Protein AF-A0A354FC55-F1 (afdb_monomer_lite)

pLDDT: mean 79.46, std 14.71, range [27.62, 97.62]

Structure (mmCIF, N/CA/C/O backbone):
data_AF-A0A354FC55-F1
#
_entry.id   AF-A0A354FC55-F1
#
loop_
_atom_site.group_PDB
_atom_site.id
_atom_site.type_symbol
_atom_site.label_atom_id
_atom_site.label_alt_id
_atom_site.label_comp_id
_atom_site.label_asym_id
_atom_site.label_entity_id
_atom_site.label_seq_id
_atom_site.pdbx_PDB_ins_code
_atom_site.Cartn_x
_atom_site.Cartn_y
_atom_site.Cartn_z
_atom_site.occupancy
_atom_site.B_iso_or_equiv
_atom_site.auth_seq_id
_atom_site.auth_comp_id
_atom_site.auth_asym_id
_atom_site.auth_atom_id
_atom_site.pdbx_PDB_model_num
ATOM 1 N N . MET A 1 1 ? -15.497 -12.942 5.387 1.00 27.62 1 MET A N 1
ATOM 2 C CA . MET A 1 1 ? -16.738 -12.245 4.974 1.00 27.62 1 MET A CA 1
ATOM 3 C C . MET A 1 1 ? -16.932 -10.910 5.706 1.00 27.62 1 MET A C 1
ATOM 5 O O . MET A 1 1 ? -17.795 -10.161 5.279 1.00 27.62 1 MET A O 1
ATOM 9 N N . GLU A 1 2 ? -16.131 -10.573 6.731 1.00 30.27 2 GLU A N 1
ATOM 10 C CA . GLU A 1 2 ? -16.230 -9.292 7.461 1.00 30.27 2 GLU A CA 1
ATOM 11 C C . GLU A 1 2 ? -15.460 -8.124 6.783 1.00 30.27 2 GLU A C 1
ATOM 13 O O . GLU A 1 2 ? -15.966 -7.008 6.800 1.00 30.27 2 GLU A O 1
ATOM 18 N N . ASN A 1 3 ? -14.365 -8.371 6.038 1.00 35.91 3 ASN A N 1
ATOM 19 C CA . ASN A 1 3 ? -13.602 -7.321 5.310 1.00 35.91 3 ASN A CA 1
ATOM 20 C C . ASN A 1 3 ? -14.333 -6.671 4.112 1.00 35.91 3 ASN A C 1
ATOM 22 O O . ASN A 1 3 ? -13.825 -5.736 3.502 1.00 35.91 3 ASN A O 1
ATOM 26 N N . LEU A 1 4 ? -15.521 -7.163 3.741 1.00 35.03 4 LEU A N 1
ATOM 27 C CA . LEU A 1 4 ? -16.250 -6.724 2.540 1.00 35.03 4 LEU A CA 1
ATOM 28 C C . LEU A 1 4 ? -16.988 -5.387 2.719 1.00 35.03 4 LEU A C 1
ATOM 30 O O . LEU A 1 4 ? -17.132 -4.657 1.745 1.00 35.03 4 LEU A O 1
ATOM 34 N N . ASN A 1 5 ? -17.437 -5.057 3.935 1.00 40.59 5 ASN A N 1
ATOM 35 C CA . ASN A 1 5 ? -18.234 -3.843 4.183 1.00 40.59 5 ASN A CA 1
ATOM 36 C C . ASN A 1 5 ? -17.383 -2.590 4.425 1.00 40.59 5 ASN A C 1
ATOM 38 O O . ASN A 1 5 ? -17.862 -1.481 4.225 1.00 40.59 5 ASN A O 1
ATOM 42 N N . ILE A 1 6 ? -16.118 -2.762 4.814 1.00 46.31 6 ILE A N 1
ATOM 43 C CA . ILE A 1 6 ? -15.209 -1.667 5.173 1.00 46.31 6 ILE A CA 1
ATOM 44 C C . ILE A 1 6 ? -14.998 -0.705 3.995 1.00 46.31 6 ILE A C 1
ATOM 46 O O . ILE A 1 6 ? -15.049 0.511 4.145 1.00 46.31 6 ILE A O 1
ATOM 50 N N . PHE A 1 7 ? -14.815 -1.247 2.794 1.00 46.31 7 PHE A N 1
ATOM 51 C CA . PHE A 1 7 ? -14.476 -0.459 1.610 1.00 46.31 7 PHE A CA 1
ATOM 52 C C . PHE A 1 7 ? -15.633 0.308 0.989 1.00 46.31 7 PHE A C 1
ATOM 54 O O . PHE A 1 7 ? -15.408 1.335 0.345 1.00 46.31 7 PHE A O 1
ATOM 61 N N . GLN A 1 8 ? -16.854 -0.190 1.171 1.00 43.22 8 GLN A N 1
ATOM 62 C CA . GLN A 1 8 ? -18.046 0.433 0.616 1.00 43.22 8 GLN A CA 1
ATOM 63 C C . GLN A 1 8 ? -18.303 1.795 1.286 1.00 43.22 8 GLN A C 1
ATOM 65 O O . GLN A 1 8 ? -18.600 2.763 0.589 1.00 43.22 8 GLN A O 1
ATOM 70 N N . ASP A 1 9 ? -18.063 1.899 2.599 1.00 43.25 9 ASP A N 1
ATOM 71 C CA . ASP A 1 9 ? -18.225 3.142 3.369 1.00 43.25 9 ASP A CA 1
ATOM 72 C C . ASP A 1 9 ? -17.044 4.126 3.189 1.00 43.25 9 ASP A C 1
ATOM 74 O O . ASP A 1 9 ? -17.243 5.343 3.205 1.00 43.25 9 ASP A O 1
ATOM 78 N N . ILE A 1 10 ? -15.823 3.624 2.941 1.00 48.00 10 ILE A N 1
ATOM 79 C CA . ILE A 1 10 ? -14.599 4.429 2.709 1.00 48.00 10 ILE A CA 1
ATOM 80 C C . ILE A 1 10 ? -14.702 5.314 1.459 1.00 48.00 10 ILE A C 1
ATOM 82 O O . ILE A 1 10 ? -14.167 6.424 1.387 1.00 48.00 10 ILE A O 1
ATOM 86 N N . ALA A 1 11 ? -15.366 4.814 0.429 1.00 43.38 11 ALA A N 1
ATOM 87 C CA . ALA A 1 11 ? -15.319 5.396 -0.899 1.00 43.38 11 ALA A CA 1
ATOM 88 C C . ALA A 1 11 ? -16.338 6.494 -1.167 1.00 43.38 11 ALA A C 1
ATOM 90 O O . ALA A 1 11 ? -16.085 7.412 -1.948 1.00 43.38 11 ALA A O 1
ATOM 91 N N . GLU A 1 12 ? -17.503 6.403 -0.529 1.0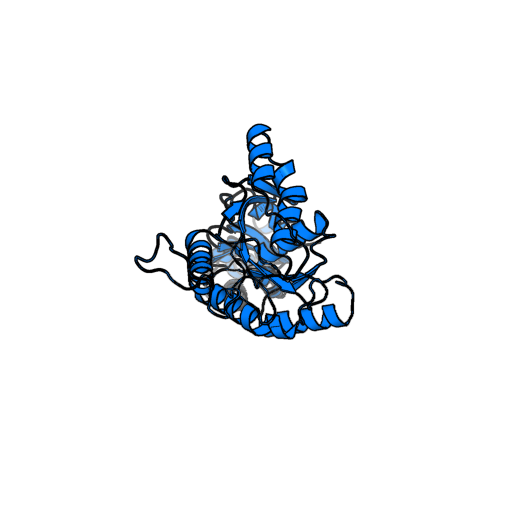0 43.25 12 GLU A N 1
ATOM 92 C CA . GLU A 1 12 ? -18.601 7.329 -0.784 1.00 43.25 12 GLU A CA 1
ATOM 93 C C . GLU A 1 12 ? -18.260 8.770 -0.351 1.00 43.25 12 GLU A C 1
ATOM 95 O O . GLU A 1 12 ? -18.992 9.698 -0.704 1.00 43.25 12 GLU A O 1
ATOM 100 N N . ARG A 1 13 ? -17.175 8.983 0.422 1.00 48.97 13 ARG A N 1
ATOM 101 C CA . ARG A 1 13 ? -16.948 10.235 1.174 1.00 48.97 13 ARG A CA 1
ATOM 102 C C . ARG A 1 13 ? -15.509 10.777 1.195 1.00 48.97 13 ARG A C 1
ATOM 104 O O . ARG A 1 13 ? -15.276 11.824 1.792 1.00 48.97 13 ARG A O 1
ATOM 111 N N . THR A 1 14 ? -14.555 10.148 0.503 1.00 46.38 14 THR A N 1
ATOM 112 C CA . THR A 1 14 ? -13.104 10.446 0.601 1.00 46.38 14 THR A CA 1
ATOM 113 C C . THR A 1 14 ? -12.532 11.519 -0.327 1.00 46.38 14 THR A C 1
ATOM 115 O O . THR A 1 14 ? -11.332 11.770 -0.299 1.00 46.38 14 THR A O 1
ATOM 118 N N . GLY A 1 15 ? -13.325 12.192 -1.160 1.00 49.84 15 GLY A N 1
ATOM 119 C CA . GLY A 1 15 ? -12.792 13.267 -2.016 1.00 49.84 15 GLY A CA 1
ATOM 120 C C . GLY A 1 15 ? -11.858 12.815 -3.159 1.00 49.84 15 GLY A C 1
ATOM 121 O O . GLY A 1 15 ? -11.365 13.663 -3.893 1.00 49.84 15 GLY A O 1
ATOM 122 N N . GLY A 1 16 ? -11.681 11.505 -3.369 1.00 53.25 16 GLY A N 1
ATOM 123 C CA . GLY A 1 16 ? -11.599 10.862 -4.691 1.00 53.25 16 GLY A CA 1
ATOM 124 C C . GLY A 1 16 ? -10.296 10.903 -5.503 1.00 53.25 16 GLY A C 1
ATOM 125 O O . GLY A 1 16 ? -10.208 10.139 -6.463 1.00 53.25 16 GLY A O 1
ATOM 126 N N . ASP A 1 17 ? -9.290 11.714 -5.169 1.00 61.00 17 ASP A N 1
ATOM 127 C CA . ASP A 1 17 ? -8.105 11.877 -6.034 1.00 61.00 17 ASP A CA 1
ATOM 128 C C . ASP A 1 17 ? -6.879 11.099 -5.507 1.00 61.00 17 ASP A C 1
ATOM 130 O O . ASP A 1 17 ? -6.170 11.578 -4.623 1.00 61.00 17 ASP A O 1
ATOM 134 N N . ILE A 1 18 ? -6.613 9.904 -6.061 1.00 67.50 18 ILE A N 1
ATOM 135 C CA . ILE A 1 18 ? -5.471 9.040 -5.693 1.00 67.50 18 ILE A CA 1
ATOM 136 C C . ILE A 1 18 ? -4.517 8.901 -6.885 1.00 67.50 18 ILE A C 1
ATOM 138 O O . ILE A 1 18 ? -4.786 8.221 -7.872 1.00 67.50 18 ILE A O 1
ATOM 142 N N . TYR A 1 19 ? -3.346 9.516 -6.776 1.00 72.94 19 TYR A N 1
ATOM 143 C CA . TYR A 1 19 ? -2.310 9.489 -7.801 1.00 72.94 19 TYR A CA 1
ATOM 144 C C . TYR A 1 19 ? -1.359 8.307 -7.581 1.00 72.94 19 TYR A C 1
ATOM 146 O O . TYR A 1 19 ? -0.706 8.205 -6.538 1.00 72.94 19 TYR A O 1
ATOM 154 N N . LEU A 1 20 ? -1.250 7.435 -8.583 1.00 78.81 20 LEU A N 1
ATOM 155 C CA . LEU A 1 20 ? -0.411 6.240 -8.534 1.00 78.81 20 LEU A CA 1
ATOM 156 C C . LEU A 1 20 ? 0.947 6.523 -9.188 1.00 78.81 20 LEU A C 1
ATOM 158 O O . LEU A 1 20 ? 1.049 6.712 -10.398 1.00 78.81 20 LEU A O 1
ATOM 162 N N . GLY A 1 21 ? 2.017 6.526 -8.404 1.00 81.75 21 GLY A N 1
ATOM 163 C CA . GLY A 1 21 ? 3.380 6.592 -8.922 1.00 81.75 21 GLY A CA 1
ATOM 164 C C . GLY A 1 21 ? 3.901 5.195 -9.228 1.00 81.75 21 GLY A C 1
ATOM 165 O O . GLY A 1 21 ? 4.182 4.449 -8.295 1.00 81.75 21 GLY A O 1
ATOM 166 N N . VAL A 1 22 ? 4.072 4.839 -10.503 1.00 86.25 22 VAL A N 1
ATOM 167 C CA . VAL A 1 22 ? 4.662 3.545 -10.879 1.00 86.25 22 VAL A CA 1
ATOM 168 C C . VAL A 1 22 ? 6.169 3.716 -11.049 1.00 86.25 22 VAL A C 1
ATOM 170 O O . VAL A 1 22 ? 6.645 4.435 -11.928 1.00 86.25 22 VAL A O 1
ATOM 173 N N . VAL A 1 23 ? 6.935 3.060 -10.185 1.00 85.75 23 VAL A N 1
ATOM 174 C CA . VAL A 1 23 ? 8.381 3.265 -10.035 1.00 85.75 23 VAL A CA 1
ATOM 175 C C . VAL A 1 23 ? 9.113 1.931 -9.986 1.00 85.75 23 VAL A C 1
ATOM 177 O O . VAL A 1 23 ? 8.497 0.873 -9.933 1.00 85.75 23 VAL A O 1
ATOM 180 N N . GLY A 1 24 ? 10.440 1.956 -10.068 1.00 86.00 24 GLY A N 1
ATOM 181 C CA . GLY A 1 24 ? 11.265 0.749 -10.014 1.00 86.00 24 GLY A CA 1
ATOM 182 C C . GLY A 1 24 ? 12.349 0.708 -11.092 1.00 86.00 24 GLY A C 1
ATOM 183 O O . GLY A 1 24 ? 12.416 1.600 -11.950 1.00 86.00 24 GLY A O 1
ATOM 184 N N . PRO A 1 25 ? 13.199 -0.326 -11.093 1.00 85.69 25 PRO A N 1
ATOM 185 C CA . PRO A 1 25 ? 14.326 -0.425 -12.017 1.00 85.69 25 PRO A CA 1
ATOM 186 C C . PRO A 1 25 ? 13.920 -0.508 -13.499 1.00 85.69 25 PRO A C 1
ATOM 188 O O . PRO A 1 25 ? 12.789 -0.860 -13.849 1.00 85.69 25 PRO A O 1
ATOM 191 N N . VAL A 1 26 ? 14.818 -0.158 -14.422 1.00 82.19 26 VAL A N 1
ATOM 192 C CA . VAL A 1 26 ? 14.581 -0.361 -15.864 1.00 82.19 26 VAL A CA 1
ATOM 193 C C . VAL A 1 26 ? 14.389 -1.838 -16.182 1.00 82.19 26 VAL A C 1
ATOM 195 O O . VAL A 1 26 ? 14.924 -2.697 -15.501 1.00 82.19 26 VAL A O 1
ATOM 198 N N . ARG A 1 27 ? 13.651 -2.151 -17.253 1.00 83.00 27 ARG A N 1
ATOM 199 C CA . ARG A 1 27 ? 13.460 -3.534 -17.736 1.00 83.00 27 ARG A CA 1
ATOM 200 C C . ARG A 1 27 ? 12.754 -4.492 -16.759 1.00 83.00 27 ARG A C 1
ATOM 202 O O . ARG A 1 27 ? 12.722 -5.680 -17.040 1.00 83.00 27 ARG A O 1
ATOM 209 N N . THR A 1 28 ? 12.115 -4.000 -15.699 1.00 87.44 28 THR A N 1
ATOM 210 C CA . THR A 1 28 ? 11.276 -4.821 -14.799 1.00 87.44 28 THR A CA 1
ATOM 211 C C . THR A 1 28 ? 9.861 -5.058 -15.325 1.00 87.44 28 THR A C 1
ATOM 213 O O . THR A 1 28 ? 9.110 -5.841 -14.762 1.00 87.44 28 THR A O 1
ATOM 216 N N . GLY A 1 29 ? 9.473 -4.400 -16.423 1.00 87.75 29 GLY A N 1
ATOM 217 C CA . GLY A 1 29 ? 8.125 -4.498 -16.992 1.00 87.75 29 GLY A CA 1
ATOM 218 C C . GLY A 1 29 ? 7.153 -3.398 -16.556 1.00 87.75 29 GLY A C 1
ATOM 219 O O . GLY A 1 29 ? 5.969 -3.517 -16.853 1.00 87.75 29 GLY A O 1
ATOM 220 N N . LYS A 1 30 ? 7.630 -2.302 -15.941 1.00 88.25 30 LYS A N 1
ATOM 221 C CA . LYS A 1 30 ? 6.820 -1.105 -15.611 1.00 88.25 30 LYS A CA 1
ATOM 222 C C . LYS A 1 30 ? 5.882 -0.661 -16.734 1.00 88.25 30 LYS A C 1
ATOM 224 O O . LYS A 1 30 ? 4.679 -0.580 -16.538 1.00 88.25 30 LYS A O 1
ATOM 229 N N . SER A 1 31 ? 6.417 -0.421 -17.931 1.00 83.81 31 SER A N 1
ATOM 230 C CA . SER A 1 31 ? 5.614 0.043 -19.068 1.00 83.81 31 SER A CA 1
ATOM 231 C C . SER A 1 31 ? 4.566 -0.984 -19.506 1.00 83.81 31 SER A C 1
ATOM 233 O O . SER A 1 31 ? 3.499 -0.603 -19.976 1.00 83.81 31 SER A O 1
ATOM 235 N N . THR A 1 32 ? 4.846 -2.282 -19.344 1.00 89.94 32 THR A N 1
ATOM 236 C CA . THR A 1 32 ? 3.868 -3.349 -19.597 1.00 89.94 32 THR A CA 1
ATOM 237 C C . THR A 1 32 ? 2.746 -3.298 -18.562 1.00 89.94 32 THR A C 1
ATOM 239 O O . THR A 1 32 ? 1.581 -3.292 -18.945 1.00 89.94 32 THR A O 1
ATOM 242 N N . PHE A 1 33 ? 3.089 -3.171 -17.276 1.00 92.00 33 PHE A N 1
ATOM 243 C CA . PHE A 1 33 ? 2.123 -3.023 -16.187 1.00 92.00 33 PHE A CA 1
ATOM 244 C C . PHE A 1 33 ? 1.213 -1.801 -16.386 1.00 92.00 33 PHE A C 1
ATOM 246 O O . PHE A 1 33 ? -0.007 -1.943 -16.407 1.00 92.00 33 PHE A O 1
ATOM 253 N N . ILE A 1 34 ? 1.795 -0.620 -16.635 1.00 88.75 34 ILE A N 1
ATOM 254 C CA . ILE A 1 34 ? 1.050 0.627 -16.891 1.00 88.75 34 ILE A CA 1
ATOM 255 C C . ILE A 1 34 ? 0.114 0.455 -18.086 1.00 88.75 34 ILE A C 1
ATOM 257 O O . ILE A 1 34 ? -1.053 0.836 -18.021 1.00 88.75 34 ILE A O 1
ATOM 261 N N . LYS A 1 35 ? 0.605 -0.145 -19.177 1.00 88.88 35 LYS A N 1
ATOM 262 C CA . LYS A 1 35 ? -0.207 -0.392 -20.369 1.00 88.88 35 LYS A CA 1
ATOM 263 C C . LYS A 1 35 ? -1.406 -1.292 -20.059 1.00 88.88 35 LYS A C 1
ATOM 265 O O . LYS A 1 35 ? -2.518 -0.945 -20.448 1.00 88.88 35 LYS A O 1
ATOM 270 N N . ARG A 1 36 ? -1.211 -2.402 -19.340 1.00 92.00 36 ARG A N 1
ATOM 271 C CA . ARG A 1 36 ? -2.311 -3.306 -18.958 1.00 92.00 36 ARG A CA 1
ATOM 272 C C . ARG A 1 36 ? -3.308 -2.626 -18.028 1.00 92.00 36 ARG A C 1
ATOM 274 O O . ARG A 1 36 ? -4.507 -2.744 -18.263 1.00 92.00 36 ARG A O 1
ATOM 281 N N . LEU A 1 37 ? -2.831 -1.864 -17.042 1.00 90.25 37 LEU A N 1
ATOM 282 C CA . LEU A 1 37 ? -3.691 -1.093 -16.143 1.00 90.25 37 LEU A CA 1
ATOM 283 C C . LEU A 1 37 ? -4.547 -0.090 -16.921 1.00 90.25 37 LEU A C 1
ATOM 285 O O . LEU A 1 37 ? -5.760 -0.014 -16.721 1.00 90.25 37 LEU A O 1
ATOM 289 N N . MET A 1 38 ? -3.933 0.630 -17.860 1.00 88.56 38 MET A N 1
ATOM 290 C CA . MET A 1 38 ? -4.652 1.557 -18.725 1.00 88.56 38 MET A CA 1
ATOM 291 C C . MET A 1 38 ? -5.708 0.852 -19.577 1.00 88.56 38 MET A C 1
ATOM 293 O O . MET A 1 38 ? -6.856 1.287 -19.611 1.00 88.56 38 MET A O 1
ATOM 297 N N . GLU A 1 39 ? -5.335 -0.227 -20.264 1.00 90.44 39 GLU A N 1
ATOM 298 C CA . GLU A 1 39 ? -6.216 -0.956 -21.181 1.00 90.44 39 GLU A CA 1
ATOM 299 C C . GLU A 1 39 ? -7.416 -1.592 -20.476 1.00 90.44 39 GLU A C 1
ATOM 301 O O . GLU A 1 39 ? -8.531 -1.524 -20.999 1.00 90.44 39 GLU A O 1
ATOM 306 N N . LEU A 1 40 ? -7.193 -2.194 -19.306 1.00 90.31 40 LEU A N 1
ATOM 307 C CA . LEU A 1 40 ? -8.202 -2.988 -18.609 1.00 90.31 40 LEU A CA 1
ATOM 308 C C . LEU A 1 40 ? -9.059 -2.160 -17.651 1.00 90.31 40 LEU A C 1
ATOM 310 O O . LEU A 1 40 ? -10.259 -2.408 -17.566 1.00 90.31 40 LEU A O 1
ATOM 314 N N . LEU A 1 41 ? -8.481 -1.170 -16.960 1.00 88.12 41 LEU A N 1
ATOM 315 C CA . LEU A 1 41 ? -9.189 -0.434 -15.907 1.00 88.12 41 LEU A CA 1
ATOM 316 C C . LEU A 1 41 ? -9.468 1.031 -16.251 1.00 88.12 41 LEU A C 1
ATOM 318 O O . LEU A 1 41 ? -10.503 1.549 -15.848 1.00 88.12 41 LEU A O 1
ATOM 322 N N . VAL A 1 42 ? -8.605 1.721 -17.002 1.00 87.25 42 VAL A N 1
ATOM 323 C CA . VAL A 1 42 ? -8.747 3.179 -17.207 1.00 87.25 42 VAL A CA 1
ATOM 324 C C . VAL A 1 42 ? -9.523 3.515 -18.480 1.00 87.25 42 VAL A C 1
ATOM 326 O O . VAL A 1 42 ? -10.563 4.169 -18.425 1.00 87.25 42 VAL A O 1
ATOM 329 N N . LEU A 1 43 ? -9.058 3.047 -19.640 1.00 88.75 43 LEU A N 1
ATOM 330 C CA . LEU A 1 43 ? -9.651 3.346 -20.948 1.00 88.75 43 LEU A CA 1
ATOM 331 C C . LEU A 1 43 ? -11.136 2.952 -21.078 1.00 88.75 43 LEU A C 1
ATOM 333 O O . LEU A 1 43 ? -11.863 3.645 -21.803 1.00 88.75 43 LEU A O 1
ATOM 337 N N . PRO A 1 44 ? -11.639 1.875 -20.441 1.00 89.94 44 PRO A N 1
ATOM 338 C CA . PRO A 1 44 ? -13.070 1.572 -20.447 1.00 89.94 44 PRO A CA 1
ATOM 339 C C . PRO A 1 44 ? -13.929 2.632 -19.743 1.00 89.94 44 PRO A C 1
ATOM 341 O O . PRO A 1 44 ? -15.090 2.789 -20.110 1.00 89.94 44 PRO A O 1
ATOM 344 N N . ASN A 1 45 ? -13.357 3.381 -18.794 1.00 85.81 45 ASN A N 1
ATOM 345 C CA . ASN A 1 45 ? -14.059 4.385 -17.990 1.00 85.81 45 ASN A CA 1
ATOM 346 C C . ASN A 1 45 ? -14.015 5.808 -18.586 1.00 85.81 45 ASN A C 1
ATOM 348 O O . ASN A 1 45 ? -14.687 6.708 -18.084 1.00 85.81 45 ASN A O 1
ATOM 352 N N . ILE A 1 46 ? -13.284 6.030 -19.685 1.00 85.81 46 ILE A N 1
ATOM 353 C CA . ILE A 1 46 ? -13.260 7.327 -20.381 1.00 85.81 46 ILE A 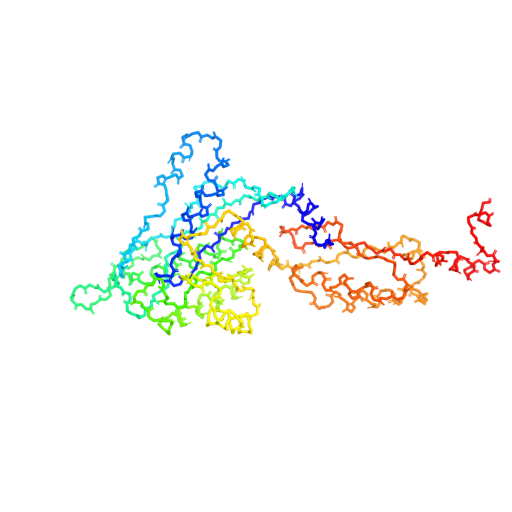CA 1
ATOM 354 C C . ILE A 1 46 ? -14.481 7.443 -21.303 1.00 85.81 46 ILE A C 1
ATOM 356 O O . ILE A 1 46 ? -14.595 6.722 -22.297 1.00 85.81 46 ILE A O 1
ATOM 360 N N . ALA A 1 47 ? -15.390 8.367 -20.973 1.00 84.12 47 ALA A N 1
ATOM 361 C CA . ALA A 1 47 ? -16.636 8.575 -21.712 1.00 84.12 47 ALA A CA 1
ATOM 362 C C . ALA A 1 47 ? -16.453 9.341 -23.035 1.00 84.12 47 ALA A C 1
ATOM 364 O O . ALA A 1 47 ? -17.147 9.037 -24.007 1.00 84.12 47 ALA A O 1
ATOM 365 N N . ASP A 1 48 ? -15.548 10.328 -23.086 1.00 86.44 48 ASP A N 1
ATOM 366 C CA . ASP A 1 48 ? -15.289 11.113 -24.299 1.00 86.44 48 ASP A CA 1
ATOM 367 C C . ASP A 1 48 ? -14.377 10.330 -25.268 1.00 86.44 48 ASP A C 1
ATOM 369 O O . ASP A 1 48 ? -13.256 9.963 -24.902 1.00 86.44 48 ASP A O 1
ATOM 373 N N . PRO A 1 49 ? -14.815 10.067 -26.513 1.00 85.50 49 PRO A N 1
ATOM 374 C CA . PRO A 1 49 ? -14.015 9.328 -27.487 1.00 85.50 49 PRO A CA 1
ATOM 375 C C . PRO A 1 49 ? -12.693 10.004 -27.870 1.00 85.50 49 PRO A C 1
ATOM 377 O O . PRO A 1 49 ? -11.719 9.297 -28.118 1.00 85.50 49 PRO A O 1
ATOM 380 N N . ASN A 1 50 ? -12.637 11.339 -27.906 1.00 85.81 50 ASN A N 1
ATOM 381 C CA . ASN A 1 50 ? -11.409 12.072 -28.219 1.00 85.81 50 ASN A CA 1
ATOM 382 C C . ASN A 1 50 ? -10.423 11.970 -27.056 1.00 85.81 50 ASN A C 1
ATOM 384 O O . ASN A 1 50 ? -9.233 11.776 -27.279 1.00 85.81 50 ASN A O 1
ATOM 388 N N . ASP A 1 51 ? -10.902 12.084 -25.816 1.00 82.62 51 ASP A N 1
ATOM 389 C CA . ASP A 1 51 ? -10.051 11.925 -24.631 1.00 82.62 51 ASP A CA 1
ATOM 390 C C . ASP A 1 51 ? -9.512 10.494 -24.540 1.00 82.62 51 ASP A C 1
ATOM 392 O O . ASP A 1 51 ? -8.347 10.283 -24.201 1.00 82.62 51 ASP A O 1
ATOM 396 N N . LYS A 1 52 ? -10.333 9.509 -24.922 1.00 85.31 52 LYS A N 1
ATOM 397 C CA . LYS A 1 52 ? -9.930 8.104 -25.003 1.00 85.31 52 LYS A CA 1
ATOM 398 C C . LYS A 1 52 ? -8.874 7.866 -26.081 1.00 85.31 52 LYS A C 1
ATOM 400 O O . LYS A 1 52 ? -7.910 7.154 -25.819 1.00 85.31 52 LYS A O 1
ATOM 405 N N . GLU A 1 53 ? -9.033 8.454 -27.266 1.00 83.75 53 GLU A N 1
ATOM 406 C CA . GLU A 1 53 ? -8.042 8.370 -28.349 1.00 83.75 53 GLU A CA 1
ATOM 407 C C . GLU A 1 53 ? -6.712 9.016 -27.932 1.00 83.75 53 GLU A C 1
ATOM 409 O O . GLU A 1 53 ? -5.665 8.383 -28.057 1.00 83.75 53 GLU A O 1
ATOM 414 N N . ARG A 1 54 ? -6.752 10.200 -27.297 1.00 81.56 54 ARG A N 1
ATOM 415 C CA . ARG A 1 54 ? -5.553 10.835 -26.718 1.00 81.56 54 ARG A CA 1
ATOM 416 C C . ARG A 1 54 ? -4.878 9.944 -25.673 1.00 81.56 54 ARG A C 1
ATOM 418 O O . ARG A 1 54 ? -3.665 9.768 -25.720 1.00 81.56 54 ARG A O 1
ATOM 425 N N . ALA A 1 55 ? -5.644 9.346 -24.759 1.00 81.19 55 ALA A N 1
ATOM 426 C CA . ALA A 1 55 ? -5.101 8.457 -23.731 1.00 81.19 55 ALA A CA 1
ATOM 427 C C . ALA A 1 55 ? -4.466 7.179 -24.318 1.00 81.19 55 ALA A C 1
ATOM 429 O O . ALA A 1 55 ? -3.486 6.680 -23.766 1.00 81.19 55 ALA A O 1
ATOM 430 N N . VAL A 1 56 ? -4.990 6.660 -25.438 1.00 81.81 56 VAL A N 1
ATOM 431 C CA . VAL A 1 56 ? -4.390 5.536 -26.184 1.00 81.81 56 VAL A CA 1
ATOM 432 C C . VAL A 1 56 ? -3.063 5.946 -26.820 1.00 81.81 56 VAL A C 1
ATOM 434 O O . VAL A 1 56 ? -2.077 5.221 -26.684 1.00 81.81 56 VAL A O 1
ATOM 437 N N . ASP A 1 57 ? -3.016 7.113 -27.462 1.00 79.25 57 ASP A N 1
ATOM 438 C CA . ASP A 1 57 ? -1.787 7.656 -28.055 1.00 79.25 57 ASP A CA 1
ATOM 439 C C . ASP A 1 57 ? -0.720 7.971 -26.994 1.00 79.25 57 ASP A C 1
ATOM 441 O O . ASP A 1 57 ? 0.482 7.993 -27.276 1.00 79.25 57 ASP A O 1
ATOM 445 N N . GLU A 1 58 ? -1.145 8.204 -25.751 1.00 74.81 58 GLU A N 1
ATOM 446 C CA . GLU A 1 58 ? -0.254 8.482 -24.636 1.00 74.81 58 GLU A CA 1
ATOM 447 C C . GLU A 1 58 ? 0.412 7.245 -24.030 1.00 74.81 58 GLU A C 1
ATOM 449 O O . GLU A 1 58 ? 1.422 7.428 -23.338 1.00 74.81 58 GLU A O 1
ATOM 454 N N . LEU A 1 59 ? -0.104 6.039 -24.305 1.00 78.19 59 LEU A N 1
ATOM 455 C CA . LEU A 1 59 ? 0.381 4.783 -23.734 1.00 78.19 59 LEU A CA 1
ATOM 456 C C . LEU A 1 59 ? 1.879 4.571 -23.986 1.00 78.19 59 LEU A C 1
ATOM 458 O O . LEU A 1 59 ? 2.386 4.851 -25.079 1.00 78.19 59 LEU A O 1
ATOM 462 N N . PRO A 1 60 ? 2.604 4.011 -23.003 1.00 71.38 60 PRO A N 1
ATOM 463 C CA . PRO A 1 60 ? 4.014 3.738 -23.183 1.00 71.38 60 PRO A CA 1
ATOM 464 C C . PRO A 1 60 ? 4.218 2.651 -24.247 1.00 71.38 60 PRO A C 1
ATOM 466 O O . PRO A 1 60 ? 3.528 1.627 -24.285 1.00 71.38 60 PRO A O 1
ATOM 469 N N . GLN A 1 61 ? 5.209 2.857 -25.114 1.00 68.06 61 GLN A N 1
ATOM 470 C CA . GLN A 1 61 ? 5.613 1.867 -26.110 1.00 68.06 61 GLN A CA 1
ATOM 471 C C . GLN A 1 61 ? 6.389 0.738 -25.416 1.00 68.06 61 GLN A C 1
ATOM 473 O O . GLN A 1 61 ? 7.551 0.898 -25.042 1.00 68.06 61 GLN A O 1
ATOM 478 N N . SER A 1 62 ? 5.751 -0.419 -25.230 1.00 60.03 62 SER A N 1
ATOM 479 C CA . SER A 1 62 ? 6.400 -1.608 -24.668 1.00 60.03 62 SER A CA 1
ATOM 480 C C . SER A 1 62 ? 7.363 -2.222 -25.697 1.00 60.03 62 SER A C 1
ATOM 482 O O . SER A 1 62 ? 6.930 -2.753 -26.716 1.00 60.03 62 SER A O 1
ATOM 484 N N . GLY A 1 63 ? 8.674 -2.158 -25.445 1.00 53.28 63 GLY A N 1
ATOM 485 C CA . GLY A 1 63 ? 9.704 -2.777 -26.290 1.00 53.28 63 GLY A CA 1
ATOM 486 C C . GLY A 1 63 ? 10.303 -4.043 -25.667 1.00 53.28 63 GLY A C 1
ATOM 487 O O . GLY A 1 63 ? 10.676 -4.046 -24.491 1.00 53.28 63 GLY A O 1
ATOM 488 N N . ALA A 1 64 ? 10.449 -5.119 -26.444 1.00 47.19 64 ALA A N 1
ATOM 489 C CA . ALA A 1 64 ? 11.241 -6.291 -26.057 1.00 47.19 64 ALA A CA 1
ATOM 490 C C . ALA A 1 64 ? 12.751 -6.029 -26.279 1.00 47.19 64 ALA A C 1
ATOM 492 O O . ALA A 1 64 ? 13.122 -5.427 -27.283 1.00 47.19 64 ALA A O 1
ATOM 493 N N . GLY A 1 65 ? 13.621 -6.487 -25.366 1.00 53.06 65 GLY A N 1
ATOM 494 C CA . GLY A 1 65 ? 15.092 -6.372 -25.475 1.00 53.06 65 GLY A CA 1
ATOM 495 C C . GLY A 1 65 ? 15.748 -5.307 -24.578 1.00 53.06 65 GLY A C 1
ATOM 496 O O . GLY A 1 65 ? 15.079 -4.484 -23.985 1.00 53.06 65 GLY A O 1
ATOM 497 N N . ARG A 1 66 ? 17.079 -5.296 -24.446 1.00 53.31 66 ARG A N 1
ATOM 498 C CA . ARG A 1 66 ? 17.818 -4.520 -23.414 1.00 53.31 66 ARG A CA 1
ATOM 499 C C . ARG A 1 66 ? 17.772 -2.984 -23.530 1.00 53.31 66 ARG A C 1
ATOM 501 O O . ARG A 1 66 ? 18.290 -2.320 -22.639 1.00 53.31 66 ARG A O 1
ATOM 508 N N . MET A 1 67 ? 17.190 -2.437 -24.599 1.00 54.44 67 MET A N 1
ATOM 509 C CA . MET A 1 67 ? 17.148 -0.998 -24.880 1.00 54.44 67 MET A CA 1
ATOM 510 C C . MET A 1 67 ? 16.047 -0.293 -24.078 1.00 54.44 67 MET A C 1
ATOM 512 O O . MET A 1 67 ? 14.940 -0.814 -23.911 1.00 54.44 67 MET A O 1
ATOM 516 N N . ILE A 1 68 ? 16.356 0.904 -23.590 1.00 57.19 68 ILE A N 1
ATOM 517 C CA . ILE A 1 68 ? 15.450 1.720 -22.778 1.00 57.19 68 ILE A CA 1
ATOM 518 C C . ILE A 1 68 ? 14.743 2.741 -23.653 1.00 57.19 68 ILE A C 1
ATOM 520 O O . ILE A 1 68 ? 15.372 3.423 -24.458 1.00 57.19 68 ILE A O 1
ATOM 524 N N . MET A 1 69 ? 13.426 2.834 -23.473 1.00 58.00 69 MET A N 1
ATOM 525 C CA . MET A 1 69 ? 12.551 3.671 -24.295 1.00 58.00 69 MET A CA 1
ATOM 526 C C . MET A 1 69 ? 12.062 4.921 -23.555 1.00 58.00 69 MET A C 1
ATOM 528 O O . MET A 1 69 ? 11.876 5.959 -24.182 1.00 58.00 69 MET A O 1
ATOM 532 N N . THR A 1 70 ? 11.864 4.841 -22.234 1.00 58.66 70 THR A N 1
ATOM 533 C CA . THR A 1 70 ? 11.357 5.954 -21.418 1.00 58.66 70 THR A CA 1
ATOM 534 C C . THR A 1 70 ? 12.506 6.877 -21.025 1.00 58.66 70 THR A C 1
ATOM 536 O O . THR A 1 70 ? 13.415 6.469 -20.305 1.00 58.66 70 THR A O 1
ATOM 539 N N . VAL A 1 71 ? 12.474 8.112 -21.528 1.00 56.81 71 VAL A N 1
ATOM 540 C CA . VAL A 1 71 ? 13.543 9.114 -21.355 1.00 56.81 71 VAL A CA 1
ATOM 541 C C . VAL A 1 71 ? 13.113 10.250 -20.422 1.00 56.81 71 VAL A C 1
ATOM 543 O O . VAL A 1 71 ? 13.960 10.893 -19.812 1.00 56.81 71 VAL A O 1
ATOM 546 N N . GLU A 1 72 ? 11.806 10.462 -20.250 1.00 58.44 72 GLU A N 1
ATOM 547 C CA . GLU A 1 72 ? 11.240 11.517 -19.405 1.00 58.44 72 GLU A CA 1
ATOM 548 C C . GLU A 1 72 ? 9.990 11.009 -18.672 1.00 58.44 72 GLU A C 1
ATOM 550 O O . GLU A 1 72 ? 9.257 10.190 -19.239 1.00 58.44 72 GLU A O 1
ATOM 555 N N . PRO A 1 73 ? 9.728 11.479 -17.435 1.00 62.81 73 PRO A N 1
ATOM 556 C CA . PRO A 1 73 ? 8.525 11.113 -16.709 1.00 62.81 73 PRO A CA 1
ATOM 557 C C . PRO A 1 73 ? 7.284 11.673 -17.406 1.00 62.81 73 PRO A C 1
ATOM 559 O O . PRO A 1 73 ? 7.230 12.858 -17.748 1.00 62.81 73 PRO A O 1
ATOM 562 N N . LYS A 1 74 ? 6.267 10.829 -17.590 1.00 70.50 74 LYS A N 1
ATOM 563 C CA . LYS A 1 74 ? 5.026 11.211 -18.274 1.00 70.50 74 LYS A CA 1
ATOM 564 C C . LYS A 1 74 ? 3.806 10.841 -17.442 1.00 70.50 74 LYS A C 1
ATOM 566 O O . LYS A 1 74 ? 3.676 9.702 -16.999 1.00 70.50 74 LYS A O 1
ATOM 571 N N . PHE A 1 75 ? 2.904 11.805 -17.267 1.00 71.06 75 PHE A N 1
ATOM 572 C CA . PHE A 1 75 ? 1.584 11.555 -16.693 1.00 71.06 75 PHE A CA 1
ATOM 573 C C . PHE A 1 75 ? 0.684 10.892 -17.728 1.00 71.06 75 PHE A C 1
ATOM 575 O O . PHE A 1 75 ? 0.566 11.395 -18.846 1.00 71.06 75 PHE A O 1
ATOM 582 N N . ILE A 1 76 ? 0.072 9.772 -17.357 1.00 73.19 76 ILE A N 1
ATOM 583 C CA . ILE A 1 76 ? -0.792 8.982 -18.231 1.00 73.19 76 ILE A CA 1
ATOM 584 C C . ILE A 1 76 ? -1.988 8.489 -17.399 1.00 73.19 76 ILE A C 1
ATOM 586 O O . ILE A 1 76 ? -1.783 7.747 -16.434 1.00 73.19 76 ILE A O 1
ATOM 590 N N . PRO A 1 77 ? -3.235 8.864 -17.731 1.00 71.69 77 PRO A N 1
ATOM 591 C CA . PRO A 1 77 ? -3.630 9.892 -18.704 1.00 71.69 77 PRO A CA 1
ATOM 592 C C . PRO A 1 77 ? -3.320 11.327 -18.226 1.00 71.69 77 PRO A C 1
ATOM 594 O O . PRO A 1 77 ? -2.990 11.556 -17.056 1.00 71.69 77 PRO A O 1
ATOM 597 N N . GLN A 1 78 ? -3.425 12.312 -19.128 1.00 70.69 78 GLN A N 1
ATOM 598 C CA . GLN A 1 78 ? -3.225 13.730 -18.792 1.00 70.69 78 GLN A CA 1
ATOM 599 C C . GLN A 1 78 ? -4.095 14.192 -17.607 1.00 70.69 78 GLN A C 1
ATOM 601 O O . GLN A 1 78 ? -3.560 14.826 -16.693 1.00 70.69 78 GLN A O 1
ATOM 606 N N . ASP A 1 79 ? -5.381 13.835 -17.603 1.00 72.31 79 ASP A N 1
ATOM 607 C CA . ASP A 1 79 ? -6.349 14.123 -16.538 1.00 72.31 79 ASP A CA 1
ATOM 608 C C . ASP A 1 79 ? -6.709 12.842 -15.782 1.00 72.31 79 ASP A C 1
ATOM 610 O O . ASP A 1 79 ? -6.819 11.782 -16.388 1.00 72.31 79 ASP A O 1
ATOM 614 N N . ALA A 1 80 ? -6.902 12.923 -14.463 1.00 75.81 80 ALA A N 1
ATOM 615 C CA . ALA A 1 80 ? -7.213 11.746 -13.653 1.00 75.81 80 ALA A CA 1
ATOM 616 C C . ALA A 1 80 ? -8.590 11.160 -14.017 1.00 75.81 80 ALA A C 1
ATOM 618 O O . ALA A 1 80 ? -9.584 11.886 -14.093 1.00 75.81 80 ALA A O 1
ATOM 619 N N . VAL A 1 81 ? -8.651 9.842 -14.211 1.00 79.31 81 VAL A N 1
ATOM 620 C CA . VAL A 1 81 ? -9.865 9.129 -14.639 1.00 79.31 81 VAL A CA 1
ATOM 621 C C . VAL A 1 81 ? -10.430 8.337 -13.470 1.00 79.31 81 VAL A C 1
ATOM 623 O O . VAL A 1 81 ? -9.718 7.554 -12.847 1.00 79.31 81 VAL A O 1
ATOM 626 N N . GLU A 1 82 ? -11.716 8.530 -13.178 1.00 79.75 82 GLU A N 1
ATOM 627 C CA . GLU A 1 82 ? -12.424 7.757 -12.156 1.00 79.75 82 GLU A CA 1
ATOM 628 C C . GLU A 1 82 ? -12.581 6.298 -12.604 1.00 79.75 82 GLU A C 1
ATOM 630 O O . GLU A 1 82 ? -13.145 6.024 -13.662 1.00 79.75 82 GLU A O 1
ATOM 635 N N . ILE A 1 83 ? -12.101 5.367 -11.784 1.00 78.56 83 ILE A N 1
ATOM 636 C CA . ILE A 1 83 ? -12.299 3.929 -11.950 1.00 78.56 83 ILE A CA 1
ATOM 637 C C . ILE A 1 83 ? -12.998 3.362 -10.717 1.00 78.56 83 ILE A C 1
ATOM 639 O O . ILE A 1 83 ? -12.783 3.825 -9.593 1.00 78.56 83 ILE A O 1
ATOM 643 N N . ALA A 1 84 ? -13.836 2.351 -10.932 1.00 72.06 84 ALA A N 1
ATOM 644 C CA . ALA A 1 84 ? -14.414 1.564 -9.853 1.00 72.06 84 ALA A CA 1
ATOM 645 C C . ALA A 1 84 ? -13.481 0.394 -9.526 1.00 72.06 84 ALA A C 1
ATOM 647 O O . ALA A 1 84 ? -13.110 -0.368 -10.416 1.00 72.06 84 ALA A O 1
ATOM 648 N N . ILE A 1 85 ? -13.110 0.261 -8.257 1.00 68.12 85 ILE A N 1
ATOM 649 C CA . ILE A 1 85 ? -12.241 -0.812 -7.765 1.00 68.12 85 ILE A CA 1
ATOM 650 C C . ILE A 1 85 ? -13.071 -2.009 -7.296 1.00 68.12 85 ILE A C 1
ATOM 652 O O . ILE A 1 85 ? -12.700 -3.160 -7.506 1.00 68.12 85 ILE A O 1
ATOM 656 N N . ARG A 1 86 ? -14.204 -1.733 -6.640 1.00 56.88 86 ARG A N 1
ATOM 657 C CA . ARG A 1 86 ? -15.194 -2.718 -6.181 1.00 56.88 86 ARG A CA 1
ATOM 658 C C . ARG A 1 86 ? -16.500 -2.006 -5.823 1.00 56.88 86 ARG A C 1
ATOM 660 O O . ARG A 1 86 ? -16.538 -0.781 -5.868 1.00 56.88 86 ARG A O 1
ATOM 667 N N . ASP A 1 87 ? -17.555 -2.742 -5.471 1.00 50.69 87 ASP A N 1
ATOM 668 C CA . ASP A 1 87 ? -18.868 -2.193 -5.096 1.00 50.69 87 ASP A CA 1
ATOM 669 C C . ASP A 1 87 ? -18.755 -0.997 -4.128 1.00 50.69 87 ASP A C 1
ATOM 671 O O . ASP A 1 87 ? -18.364 -1.141 -2.974 1.00 50.69 87 ASP A O 1
ATOM 675 N N . GLY A 1 88 ? -19.070 0.203 -4.628 1.00 49.94 88 GLY A N 1
ATOM 676 C CA . GLY A 1 88 ? -18.977 1.472 -3.894 1.00 49.94 88 GLY A CA 1
ATOM 677 C C . GLY A 1 88 ? -17.616 2.176 -3.966 1.00 49.94 88 GLY A C 1
ATOM 678 O O . GLY A 1 88 ? -17.589 3.402 -3.912 1.00 49.94 88 GLY A O 1
ATOM 679 N N . LEU A 1 89 ? -16.510 1.452 -4.187 1.00 60.56 89 LEU A N 1
ATOM 680 C CA . LEU A 1 89 ? -15.147 1.993 -4.220 1.00 60.56 89 LEU A CA 1
ATOM 681 C C . LEU A 1 89 ? -14.761 2.630 -5.550 1.00 60.56 89 LEU A C 1
ATOM 683 O O . LEU A 1 89 ? -14.563 1.935 -6.544 1.00 60.56 89 LEU A O 1
ATOM 687 N N . LYS A 1 90 ? -14.595 3.957 -5.541 1.00 63.06 90 LYS A N 1
ATOM 688 C CA . LYS A 1 90 ? -14.151 4.756 -6.685 1.00 63.06 90 LYS A CA 1
ATOM 689 C C . LYS A 1 90 ? -12.869 5.512 -6.361 1.00 63.06 90 LYS A C 1
ATOM 691 O O . LYS A 1 90 ? -12.748 6.090 -5.285 1.00 63.06 90 LYS A O 1
ATOM 696 N N . MET A 1 91 ? -11.945 5.558 -7.311 1.00 71.62 91 MET A N 1
ATOM 697 C CA . MET A 1 91 ? -10.742 6.387 -7.224 1.00 71.62 91 MET A CA 1
ATOM 698 C C . MET A 1 91 ? -10.452 7.038 -8.570 1.00 71.62 91 MET A C 1
ATOM 700 O O . MET A 1 91 ? -10.678 6.420 -9.610 1.00 71.62 91 MET A O 1
ATOM 704 N N . LYS A 1 92 ? -9.925 8.263 -8.580 1.00 71.19 92 LYS A N 1
ATOM 705 C CA . LYS A 1 92 ? -9.365 8.841 -9.802 1.00 71.19 92 LYS A CA 1
ATOM 706 C C . LYS A 1 92 ? -7.920 8.425 -9.949 1.00 71.19 92 LYS A C 1
ATOM 708 O O . LYS A 1 92 ? -7.083 8.886 -9.186 1.00 71.19 92 LYS A O 1
ATOM 713 N N . VAL A 1 93 ? -7.640 7.603 -10.951 1.00 74.25 93 VAL A N 1
ATOM 714 C CA . VAL A 1 93 ? -6.292 7.150 -11.266 1.00 74.25 93 VAL A CA 1
ATOM 715 C C . VAL A 1 93 ? -5.639 8.095 -12.256 1.00 74.25 93 VAL A C 1
ATOM 717 O O . VAL A 1 93 ? -6.178 8.423 -13.315 1.00 74.25 93 VAL A O 1
ATOM 720 N N . ARG A 1 94 ? -4.419 8.481 -11.908 1.00 74.94 94 ARG A N 1
ATOM 721 C CA . ARG A 1 94 ? -3.451 9.090 -12.808 1.00 74.94 94 ARG A CA 1
ATOM 722 C C . ARG A 1 94 ? -2.105 8.463 -12.512 1.00 74.94 94 ARG A C 1
ATOM 724 O O . ARG A 1 94 ? -1.691 8.451 -11.352 1.00 74.94 94 ARG A O 1
ATOM 731 N N . MET A 1 95 ? -1.453 7.928 -13.536 1.00 74.94 95 MET A N 1
ATOM 732 C CA . MET A 1 95 ? -0.152 7.295 -13.386 1.00 74.94 95 MET A CA 1
ATOM 733 C C . MET A 1 95 ? 0.966 8.220 -13.817 1.00 74.94 95 MET A C 1
ATOM 735 O O . MET A 1 95 ? 0.788 9.077 -14.683 1.00 74.94 95 MET A O 1
ATOM 739 N N . VAL A 1 96 ? 2.135 7.991 -13.240 1.00 70.50 96 VAL A N 1
ATOM 740 C CA . VAL A 1 96 ? 3.392 8.532 -13.743 1.00 70.50 96 VAL A CA 1
ATOM 741 C C . VAL A 1 96 ? 4.253 7.366 -14.193 1.00 70.50 96 VAL A C 1
ATOM 743 O O . VAL A 1 96 ? 4.606 6.522 -13.371 1.00 70.50 96 VAL A O 1
ATOM 746 N N . ASP A 1 97 ? 4.593 7.326 -15.483 1.00 69.44 97 ASP A N 1
ATOM 747 C CA . ASP A 1 97 ? 5.654 6.444 -15.976 1.00 69.44 97 ASP A CA 1
ATOM 748 C C . ASP A 1 97 ? 6.999 7.100 -15.664 1.00 69.44 97 ASP A C 1
ATOM 750 O O . ASP A 1 97 ? 7.428 8.019 -16.364 1.00 69.44 97 ASP A O 1
ATOM 754 N N . CYS A 1 98 ? 7.627 6.687 -14.563 1.00 65.38 98 CYS A N 1
ATOM 755 C CA . CYS A 1 98 ? 8.938 7.181 -14.167 1.00 65.38 98 CYS A CA 1
ATOM 756 C C . CYS A 1 98 ? 10.049 6.484 -14.957 1.00 65.38 98 CYS A C 1
ATOM 758 O O . CYS A 1 98 ? 10.004 5.274 -15.215 1.00 65.38 98 CYS A O 1
ATOM 760 N N . VAL A 1 99 ? 11.110 7.229 -15.279 1.00 65.25 99 VAL A N 1
ATOM 761 C CA . VAL A 1 99 ? 12.309 6.620 -15.862 1.00 65.25 99 VAL A CA 1
ATOM 762 C C . VAL A 1 99 ? 12.865 5.627 -14.847 1.00 65.25 99 VAL A C 1
ATOM 764 O O . VAL A 1 99 ? 13.012 5.943 -13.666 1.00 65.25 99 VAL A O 1
ATOM 767 N N . GLY A 1 100 ? 13.110 4.395 -15.294 1.00 59.62 100 GLY A N 1
ATOM 768 C CA . GLY A 1 100 ? 13.583 3.354 -14.396 1.00 59.62 100 GLY A CA 1
ATOM 769 C C . GLY A 1 100 ? 14.989 3.626 -13.882 1.00 59.62 100 GLY A C 1
ATOM 770 O O . GLY A 1 100 ? 15.815 4.192 -14.594 1.00 59.62 100 GLY A O 1
ATOM 771 N N . TYR A 1 101 ? 15.259 3.155 -12.669 1.00 64.69 101 TYR A N 1
ATOM 772 C CA . TYR A 1 101 ? 16.599 3.183 -12.093 1.00 64.69 101 TYR A CA 1
ATOM 773 C C . TYR A 1 101 ? 17.488 2.196 -12.851 1.00 64.69 101 TYR A C 1
ATOM 775 O O . TYR A 1 101 ? 17.044 1.109 -13.235 1.00 64.69 101 TYR A O 1
ATOM 783 N N . THR A 1 102 ? 18.721 2.601 -13.127 1.00 65.06 102 THR A N 1
ATOM 784 C CA . THR A 1 102 ? 19.686 1.807 -13.894 1.00 65.06 102 THR A CA 1
ATOM 785 C C . THR A 1 102 ? 20.007 0.497 -13.193 1.00 65.06 102 THR A C 1
ATOM 787 O O . THR A 1 102 ? 20.134 0.464 -11.973 1.00 65.06 102 THR A O 1
ATOM 790 N N . VAL A 1 103 ? 20.205 -0.553 -13.984 1.00 65.62 103 VAL A N 1
ATOM 791 C CA . VAL A 1 103 ? 20.701 -1.849 -13.515 1.00 65.62 103 VAL A CA 1
ATOM 792 C C . VAL A 1 103 ? 21.865 -2.287 -14.384 1.00 65.62 103 VAL A C 1
ATOM 794 O O . VAL A 1 103 ? 21.881 -2.009 -15.591 1.00 65.62 103 VAL A O 1
ATOM 797 N N . ASP A 1 104 ? 22.808 -3.001 -13.781 1.00 63.59 104 ASP A N 1
ATOM 798 C CA . ASP A 1 104 ? 23.939 -3.576 -14.498 1.00 63.59 104 ASP A CA 1
ATOM 799 C C . ASP A 1 104 ? 23.445 -4.508 -15.616 1.00 63.59 104 ASP A C 1
ATOM 801 O O . ASP A 1 104 ? 22.692 -5.455 -15.385 1.00 63.59 104 ASP A O 1
ATOM 805 N N . GLY A 1 105 ? 23.859 -4.230 -16.857 1.00 57.06 105 GLY A N 1
ATOM 806 C CA . GLY A 1 105 ? 23.481 -5.007 -18.045 1.00 57.06 105 GLY A CA 1
ATOM 807 C C . GLY A 1 105 ? 22.332 -4.437 -18.891 1.00 57.06 105 GLY A C 1
ATOM 808 O O . GLY A 1 105 ? 22.033 -5.000 -19.952 1.00 57.06 105 GLY A O 1
ATOM 809 N N . ALA A 1 106 ? 21.714 -3.318 -18.493 1.00 58.34 106 ALA A N 1
ATOM 810 C CA . ALA A 1 106 ? 20.788 -2.571 -19.351 1.00 58.34 106 ALA A CA 1
ATOM 811 C C . ALA A 1 106 ? 21.544 -1.720 -20.398 1.00 58.34 106 ALA A C 1
ATOM 813 O O . ALA A 1 106 ? 22.567 -1.114 -20.094 1.00 58.34 106 ALA A O 1
ATOM 814 N N . LEU A 1 107 ? 21.045 -1.656 -21.641 1.00 57.78 107 LEU A N 1
ATOM 815 C CA . LEU A 1 107 ? 21.677 -0.913 -22.743 1.00 57.78 107 LEU A CA 1
ATOM 816 C C . LEU A 1 107 ? 20.925 0.404 -23.018 1.00 57.78 107 LEU A C 1
ATOM 818 O O . LEU A 1 107 ? 19.694 0.425 -23.033 1.00 57.78 107 LEU A O 1
ATOM 822 N N . GLY A 1 108 ? 21.653 1.494 -23.295 1.00 56.78 108 GLY A N 1
ATOM 823 C CA . GLY A 1 108 ? 21.074 2.789 -23.706 1.00 56.78 108 GLY A CA 1
ATOM 824 C C . GLY A 1 108 ? 21.500 4.025 -22.896 1.00 56.78 108 GLY A C 1
ATOM 825 O O . GLY A 1 108 ? 21.074 5.130 -23.237 1.00 56.78 108 GLY A O 1
ATOM 826 N N . TYR A 1 109 ? 22.331 3.852 -21.859 1.00 55.69 109 TYR A N 1
ATOM 827 C CA . TYR A 1 109 ? 22.893 4.942 -21.039 1.00 55.69 109 TYR A CA 1
ATOM 828 C C . TYR A 1 109 ? 24.330 5.326 -21.399 1.00 55.69 109 TYR A C 1
ATOM 830 O O . TYR A 1 109 ? 24.755 6.433 -21.077 1.00 55.69 109 TYR A O 1
ATOM 838 N N . GLU A 1 110 ? 25.062 4.439 -22.067 1.00 55.44 110 GLU A N 1
ATOM 839 C CA . GLU A 1 110 ? 26.424 4.682 -22.538 1.00 55.44 110 GLU A CA 1
ATOM 840 C C . GLU A 1 110 ? 26.396 5.008 -24.036 1.00 55.44 110 GLU A C 1
ATOM 842 O O . GLU A 1 110 ? 25.661 4.386 -24.810 1.00 55.44 110 GLU A O 1
ATOM 847 N N . GLU A 1 111 ? 27.169 6.009 -24.446 1.00 53.91 111 GLU A N 1
ATOM 848 C CA . GLU A 1 111 ? 27.469 6.266 -25.855 1.00 53.91 111 GLU A CA 1
ATOM 849 C C . GLU A 1 111 ? 28.328 5.122 -26.422 1.00 53.91 111 GLU A C 1
ATOM 851 O O . GLU A 1 111 ? 29.020 4.429 -25.676 1.00 53.91 111 GLU A O 1
ATOM 856 N N . GLU A 1 112 ? 28.332 4.927 -27.747 1.00 52.19 112 GLU A N 1
ATOM 857 C CA . GLU A 1 112 ? 29.120 3.864 -28.409 1.00 52.19 112 GLU A CA 1
ATOM 858 C C . GLU A 1 112 ? 30.632 3.928 -28.088 1.00 52.19 112 GLU A C 1
ATOM 860 O O . GLU A 1 112 ? 31.340 2.934 -28.245 1.00 52.19 112 GLU A O 1
ATOM 865 N N . GLU A 1 113 ? 31.122 5.075 -27.603 1.00 54.00 113 GLU A N 1
ATOM 866 C CA . GLU A 1 113 ? 32.512 5.316 -27.192 1.00 54.00 113 GLU A CA 1
ATOM 867 C C . GLU A 1 113 ? 32.782 5.090 -25.682 1.00 54.00 113 GLU A C 1
ATOM 869 O O . GLU A 1 113 ? 33.907 5.303 -25.227 1.00 54.00 113 GLU A O 1
ATOM 874 N N . GLY A 1 114 ? 31.798 4.618 -24.902 1.00 54.16 114 GLY A N 1
ATOM 875 C CA . GLY A 1 114 ? 31.970 4.209 -23.496 1.00 54.16 114 GLY A CA 1
ATOM 876 C C . GLY A 1 114 ? 31.854 5.331 -22.452 1.00 54.16 114 GLY A C 1
ATOM 877 O O . GLY A 1 114 ? 32.320 5.168 -21.325 1.00 54.16 114 GLY A O 1
ATOM 878 N N . GLY A 1 115 ? 31.269 6.477 -22.817 1.00 57.94 115 GLY A N 1
ATOM 879 C CA . GLY A 1 115 ? 30.954 7.581 -21.901 1.00 57.94 115 GLY A CA 1
ATOM 880 C C . GLY A 1 115 ? 29.459 7.654 -21.555 1.00 57.94 115 GLY A C 1
ATOM 881 O O . GLY A 1 115 ? 28.636 7.195 -22.348 1.00 57.94 115 GLY A O 1
ATOM 882 N N . PRO A 1 116 ? 29.069 8.234 -20.403 1.00 63.75 116 PRO A N 1
ATOM 883 C CA . PRO A 1 116 ? 27.662 8.413 -20.058 1.00 63.75 116 PRO A CA 1
ATOM 884 C C . PRO A 1 116 ? 26.996 9.389 -21.034 1.00 63.75 116 PRO A C 1
ATOM 886 O O . PRO A 1 116 ? 27.508 10.479 -21.289 1.00 63.75 116 PRO A O 1
ATOM 889 N N . ARG A 1 117 ? 25.826 9.017 -21.555 1.00 68.69 117 ARG A N 1
ATOM 890 C CA . ARG A 1 117 ? 25.017 9.874 -22.425 1.00 68.69 117 ARG A CA 1
ATOM 891 C C . ARG A 1 117 ? 24.617 11.137 -21.665 1.00 68.69 117 ARG A C 1
ATOM 893 O O . ARG A 1 117 ? 23.969 11.048 -20.626 1.00 68.69 117 ARG A O 1
ATOM 900 N N . MET A 1 118 ? 24.952 12.308 -22.194 1.00 74.88 118 MET A N 1
ATOM 901 C CA . MET A 1 118 ? 24.652 13.593 -21.552 1.00 74.88 118 MET A CA 1
ATOM 902 C C . MET A 1 118 ? 23.352 14.198 -22.097 1.00 74.88 118 MET A C 1
ATOM 904 O O . MET A 1 118 ? 23.088 14.146 -23.301 1.00 74.88 118 MET A O 1
ATOM 908 N N . VAL A 1 119 ? 22.546 14.817 -21.232 1.00 68.00 119 VAL A N 1
ATOM 909 C CA . VAL A 1 119 ? 21.303 15.511 -21.615 1.00 68.00 119 VAL A CA 1
ATOM 910 C C . VAL A 1 119 ? 21.227 16.894 -20.979 1.00 68.00 119 VAL A C 1
ATOM 912 O O . VAL A 1 119 ? 21.735 17.137 -19.887 1.00 68.00 119 VAL A O 1
ATOM 915 N N . ARG A 1 120 ? 20.572 17.827 -21.672 1.00 67.81 120 ARG A N 1
ATOM 916 C CA . ARG A 1 120 ? 20.184 19.114 -21.088 1.00 67.81 120 ARG A CA 1
ATOM 917 C C . ARG A 1 120 ? 18.779 18.990 -20.531 1.00 67.81 120 ARG A C 1
ATOM 919 O O . ARG A 1 120 ? 17.891 18.523 -21.236 1.00 67.81 120 ARG A O 1
ATOM 926 N N . THR A 1 121 ? 18.584 19.440 -19.301 1.00 62.78 121 THR A N 1
ATOM 927 C CA . THR A 1 121 ? 17.272 19.445 -18.653 1.00 62.78 121 THR A CA 1
ATOM 928 C C . THR A 1 121 ? 16.856 20.878 -18.317 1.00 62.78 121 THR A C 1
ATOM 930 O O . THR A 1 121 ? 17.718 21.749 -18.229 1.00 62.78 121 THR A O 1
ATOM 933 N N . PRO A 1 122 ? 15.561 21.161 -18.091 1.00 54.97 122 PRO A N 1
ATOM 934 C CA . PRO A 1 122 ? 15.111 22.478 -17.628 1.00 54.97 122 PRO A CA 1
ATOM 935 C C . PRO A 1 122 ? 15.578 22.838 -16.207 1.00 54.97 122 PRO A C 1
ATOM 937 O O . PRO A 1 122 ? 15.385 23.969 -15.770 1.00 54.97 122 PRO A O 1
ATOM 940 N N . TRP A 1 123 ? 16.123 21.868 -15.468 1.00 55.56 123 TRP A N 1
ATOM 941 C CA . TRP A 1 123 ? 16.435 21.973 -14.041 1.00 55.56 123 TRP A CA 1
ATOM 942 C C . TRP A 1 123 ? 17.888 22.379 -13.772 1.00 55.56 123 TRP A C 1
ATOM 944 O O . TRP A 1 123 ? 18.200 22.798 -12.661 1.00 55.56 123 TRP A O 1
ATOM 954 N N . PHE A 1 124 ? 18.757 22.265 -14.781 1.00 56.72 124 PHE A N 1
ATOM 955 C CA . PHE A 1 124 ? 20.183 22.565 -14.690 1.00 56.72 124 PHE A CA 1
ATOM 956 C C . PHE A 1 124 ? 20.649 23.357 -15.912 1.00 56.72 124 PHE A C 1
ATOM 958 O O . PHE A 1 124 ? 20.280 23.048 -17.044 1.00 56.72 124 PHE A O 1
ATOM 965 N N . ASP A 1 125 ? 21.505 24.354 -15.683 1.00 64.19 125 ASP A N 1
ATOM 966 C CA . ASP A 1 125 ? 22.101 25.158 -16.758 1.00 64.19 125 ASP A CA 1
ATOM 967 C C . ASP A 1 125 ? 23.159 24.372 -17.563 1.00 64.19 125 ASP A C 1
ATOM 969 O O . ASP A 1 125 ? 23.416 24.667 -18.736 1.00 64.19 125 ASP A O 1
ATOM 973 N N . GLU A 1 126 ? 23.758 23.346 -16.951 1.00 75.12 126 GLU A N 1
ATOM 974 C CA . GLU A 1 126 ? 24.768 22.478 -17.560 1.00 75.12 126 GLU A CA 1
ATOM 975 C C . GLU A 1 126 ? 24.176 21.127 -17.985 1.00 75.12 126 GLU A C 1
ATOM 977 O O . GLU A 1 126 ? 23.180 20.654 -17.438 1.00 75.12 126 GLU A O 1
ATOM 982 N N . ALA A 1 127 ? 24.777 20.505 -19.007 1.00 73.00 127 ALA A N 1
ATOM 983 C CA . ALA A 1 127 ? 24.394 19.153 -19.398 1.00 73.00 127 ALA A CA 1
ATOM 984 C C . ALA A 1 127 ? 24.825 18.181 -18.296 1.00 73.00 127 ALA A C 1
ATOM 986 O O . ALA A 1 127 ? 25.988 18.187 -17.896 1.00 73.00 127 ALA A O 1
ATOM 987 N N . ILE A 1 128 ? 23.897 17.346 -17.844 1.00 72.19 128 ILE A N 1
ATOM 988 C CA . ILE A 1 128 ? 24.121 16.340 -16.804 1.00 72.19 128 ILE A CA 1
ATOM 989 C C . ILE A 1 128 ? 24.007 14.933 -17.408 1.00 72.19 128 ILE A C 1
ATOM 991 O O . ILE A 1 128 ? 23.394 14.778 -18.474 1.00 72.19 128 ILE A O 1
ATOM 995 N N . PRO A 1 129 ? 24.588 13.901 -16.773 1.00 75.88 129 PRO A N 1
ATOM 996 C CA . PRO A 1 129 ? 24.385 12.520 -17.189 1.00 75.88 129 PRO A CA 1
ATOM 997 C C . PRO A 1 129 ? 22.894 12.183 -17.265 1.00 75.88 129 PRO A C 1
ATOM 999 O O . PRO A 1 129 ? 22.108 12.549 -16.391 1.00 75.88 129 PRO A O 1
ATOM 1002 N N . PHE A 1 130 ? 22.495 11.459 -18.307 1.00 69.25 130 PHE A N 1
ATOM 1003 C CA . PHE A 1 130 ? 21.107 11.059 -18.538 1.00 69.25 130 PHE A CA 1
ATOM 1004 C C . PHE A 1 130 ? 20.514 10.292 -17.351 1.00 69.25 130 PHE A C 1
ATOM 1006 O O . PHE A 1 130 ? 19.362 10.509 -16.988 1.00 69.25 130 PHE A O 1
ATOM 1013 N N . GLN A 1 131 ? 21.323 9.453 -16.708 1.00 65.31 131 GLN A N 1
ATOM 1014 C CA . GLN A 1 131 ? 20.951 8.745 -15.488 1.00 65.31 131 GLN A CA 1
ATOM 1015 C C . GLN A 1 131 ? 20.579 9.704 -14.348 1.00 65.31 131 GLN A C 1
ATOM 1017 O O . GLN A 1 131 ? 19.533 9.546 -13.729 1.00 65.31 131 GLN A O 1
ATOM 1022 N N . GLU A 1 132 ? 21.391 10.733 -14.109 1.00 68.31 132 GLU A N 1
ATOM 1023 C CA . GLU A 1 132 ? 21.158 11.711 -13.041 1.00 68.31 132 GLU A CA 1
ATOM 1024 C C . GLU A 1 132 ? 19.915 12.570 -13.324 1.00 68.31 132 GLU A C 1
ATOM 1026 O O . GLU A 1 132 ? 19.095 12.808 -12.438 1.00 68.31 132 GLU A O 1
ATOM 1031 N N . ALA A 1 133 ? 19.718 12.968 -14.584 1.00 65.81 133 ALA A N 1
ATOM 1032 C CA . ALA A 1 133 ? 18.517 13.675 -15.029 1.00 65.81 133 ALA A CA 1
ATOM 1033 C C . ALA A 1 133 ? 17.235 12.860 -14.799 1.00 65.81 133 ALA A C 1
ATOM 1035 O O . ALA A 1 133 ? 16.225 13.394 -14.333 1.00 65.81 133 ALA A O 1
ATOM 1036 N N . ALA A 1 134 ? 17.286 11.573 -15.141 1.00 65.81 134 ALA A N 1
ATOM 1037 C CA . ALA A 1 134 ? 16.190 10.634 -14.978 1.00 65.81 134 ALA A CA 1
ATOM 1038 C C . ALA A 1 134 ? 15.843 10.414 -13.499 1.00 65.81 134 ALA A C 1
ATOM 1040 O O . ALA A 1 134 ? 14.674 10.523 -13.131 1.00 65.81 134 ALA A O 1
ATOM 1041 N N . GLU A 1 135 ? 16.845 10.166 -12.652 1.00 67.31 135 GLU A N 1
ATOM 1042 C CA . GLU A 1 135 ? 16.656 9.972 -11.209 1.00 67.31 135 GLU A CA 1
ATOM 1043 C C . GLU A 1 135 ? 16.071 11.232 -10.549 1.00 67.31 135 GLU A C 1
ATOM 1045 O O . GLU A 1 135 ? 15.088 11.148 -9.810 1.00 67.31 135 GLU A O 1
ATOM 1050 N N . LEU A 1 136 ? 16.593 12.420 -10.874 1.00 69.56 136 LEU A N 1
ATOM 1051 C CA . LEU A 1 136 ? 16.107 13.677 -10.297 1.00 69.56 136 LEU A CA 1
ATOM 1052 C C . LEU A 1 136 ? 14.681 14.028 -10.753 1.00 69.56 136 LEU A C 1
ATOM 1054 O O . LEU A 1 136 ? 13.876 14.521 -9.958 1.00 69.56 136 LEU A O 1
ATOM 1058 N N . GLY A 1 137 ? 14.350 13.751 -12.017 1.00 66.44 137 GLY A N 1
ATOM 1059 C CA . GLY A 1 137 ? 12.993 13.901 -12.542 1.00 66.44 137 GLY A CA 1
ATOM 1060 C C . GLY A 1 137 ? 12.006 12.951 -11.863 1.00 66.44 137 GLY A C 1
ATOM 1061 O O . GLY A 1 137 ? 10.956 13.390 -11.395 1.00 66.44 137 GLY A O 1
ATOM 1062 N N . THR A 1 138 ? 12.369 11.671 -11.752 1.00 67.38 138 THR A N 1
ATOM 1063 C CA . THR A 1 138 ? 11.570 10.643 -11.075 1.00 67.38 138 THR A CA 1
ATOM 1064 C C . THR A 1 138 ? 11.318 11.013 -9.612 1.00 67.38 138 THR A C 1
ATOM 1066 O O . THR A 1 138 ? 10.157 11.061 -9.204 1.00 67.38 138 THR A O 1
ATOM 1069 N N . ARG A 1 139 ? 12.358 11.397 -8.859 1.00 71.31 139 ARG A N 1
ATOM 1070 C CA . ARG A 1 139 ? 12.242 11.846 -7.461 1.00 71.31 139 ARG A CA 1
ATOM 1071 C C . ARG A 1 139 ? 11.220 12.950 -7.283 1.00 71.31 139 ARG A C 1
ATOM 1073 O O . ARG A 1 139 ? 10.361 12.889 -6.407 1.00 71.31 139 ARG A O 1
ATOM 1080 N N . LYS A 1 140 ? 11.314 13.977 -8.123 1.00 69.00 140 LYS A N 1
ATOM 1081 C CA . LYS A 1 140 ? 10.464 15.157 -8.012 1.00 69.00 140 LYS A CA 1
ATOM 1082 C C . LYS A 1 140 ? 9.010 14.843 -8.333 1.00 69.00 140 LYS A C 1
ATOM 1084 O O . LYS A 1 140 ? 8.116 15.297 -7.630 1.00 69.00 140 LYS A O 1
ATOM 1089 N N . VAL A 1 141 ? 8.770 14.032 -9.360 1.00 67.38 141 VAL A N 1
ATOM 1090 C CA . VAL A 1 141 ? 7.405 13.650 -9.718 1.00 67.38 141 VAL A CA 1
ATOM 1091 C C . VAL A 1 141 ? 6.790 12.734 -8.661 1.00 67.38 141 VAL A C 1
ATOM 1093 O O . VAL A 1 141 ? 5.634 12.937 -8.289 1.00 67.38 141 VAL A O 1
ATOM 1096 N N . ILE A 1 142 ? 7.569 11.794 -8.115 1.00 68.62 142 ILE A N 1
ATOM 1097 C CA . ILE A 1 142 ? 7.133 10.986 -6.976 1.00 68.62 142 ILE A CA 1
ATOM 1098 C C . ILE A 1 142 ? 6.787 11.905 -5.809 1.00 68.62 142 ILE A C 1
ATOM 1100 O O . ILE A 1 142 ? 5.668 11.809 -5.319 1.00 68.62 142 ILE A O 1
ATOM 1104 N N . ALA A 1 143 ? 7.688 12.806 -5.400 1.00 67.12 143 ALA A N 1
ATOM 1105 C CA . ALA A 1 143 ? 7.518 13.732 -4.278 1.00 67.12 143 ALA A CA 1
ATOM 1106 C C . ALA A 1 143 ? 6.278 14.630 -4.417 1.00 67.12 143 ALA A C 1
ATOM 1108 O O . ALA A 1 143 ? 5.447 14.666 -3.506 1.00 67.12 143 ALA A O 1
ATOM 1109 N N . ASP A 1 144 ? 6.113 15.280 -5.566 1.00 62.47 144 ASP A N 1
ATOM 1110 C CA . ASP A 1 144 ? 5.150 16.370 -5.731 1.00 62.47 144 ASP A CA 1
ATOM 1111 C C . ASP A 1 144 ? 3.771 15.898 -6.225 1.00 62.47 144 ASP A C 1
ATOM 1113 O O . ASP A 1 144 ? 2.781 16.617 -6.064 1.00 62.47 144 ASP A O 1
ATOM 1117 N N . HIS A 1 145 ? 3.680 14.714 -6.849 1.00 64.00 145 HIS A N 1
ATOM 1118 C CA . HIS A 1 145 ? 2.502 14.357 -7.651 1.00 64.00 145 HIS A CA 1
ATOM 1119 C C . HIS A 1 145 ? 1.956 12.936 -7.469 1.00 64.00 145 HIS A C 1
ATOM 1121 O O . HIS A 1 145 ? 0.914 12.639 -8.048 1.00 64.00 145 HIS A O 1
ATOM 1127 N N . SER A 1 146 ? 2.595 12.081 -6.666 1.00 64.50 146 SER A N 1
ATOM 1128 C CA . SER A 1 146 ? 2.088 10.734 -6.351 1.00 64.50 146 SER A CA 1
ATOM 1129 C C . SER A 1 146 ? 1.585 10.657 -4.910 1.00 64.50 146 SER A C 1
ATOM 1131 O O . SER A 1 146 ? 2.290 11.070 -3.989 1.00 64.50 146 SER A O 1
ATOM 1133 N N . THR A 1 147 ? 0.396 10.101 -4.683 1.00 69.81 147 THR A N 1
ATOM 1134 C CA . THR A 1 147 ? -0.116 9.826 -3.327 1.00 69.81 147 THR A CA 1
ATOM 1135 C C . THR A 1 147 ? 0.263 8.426 -2.852 1.00 69.81 147 THR A C 1
ATOM 1137 O O . THR A 1 147 ? 0.361 8.210 -1.651 1.00 69.81 147 THR A O 1
ATOM 1140 N N . LEU A 1 148 ? 0.494 7.496 -3.784 1.00 80.94 148 LEU A N 1
ATOM 1141 C CA . LEU A 1 148 ? 0.768 6.084 -3.516 1.00 80.94 148 LEU A CA 1
ATOM 1142 C C . LEU A 1 148 ? 1.791 5.539 -4.522 1.00 80.94 148 LEU A C 1
ATOM 1144 O O . LEU A 1 148 ? 1.692 5.829 -5.716 1.00 80.94 148 LEU A O 1
ATOM 1148 N N . GLY A 1 149 ? 2.773 4.772 -4.055 1.00 87.81 149 GLY A N 1
ATOM 1149 C CA . GLY A 1 149 ? 3.801 4.146 -4.888 1.00 87.81 149 GLY A CA 1
ATOM 1150 C C . GLY A 1 149 ? 3.471 2.699 -5.264 1.00 87.81 149 GLY A C 1
ATOM 1151 O O . GLY A 1 149 ? 3.070 1.904 -4.422 1.00 87.81 149 GLY A O 1
ATOM 1152 N N . ILE A 1 150 ? 3.702 2.326 -6.520 1.00 92.12 150 ILE A N 1
ATOM 1153 C CA . ILE A 1 150 ? 3.743 0.929 -6.966 1.00 92.12 150 ILE A CA 1
ATOM 1154 C C . ILE A 1 150 ? 5.155 0.666 -7.476 1.00 92.12 150 ILE A C 1
ATOM 1156 O O . ILE A 1 150 ? 5.546 1.159 -8.538 1.00 92.12 150 ILE A O 1
ATOM 1160 N N . VAL A 1 151 ? 5.932 -0.093 -6.708 1.00 93.62 151 VAL A N 1
ATOM 1161 C CA . VAL A 1 151 ? 7.297 -0.477 -7.071 1.00 93.62 151 VAL A CA 1
ATOM 1162 C C . VAL A 1 151 ? 7.240 -1.745 -7.912 1.00 93.62 151 VAL A C 1
ATOM 1164 O O . VAL A 1 151 ? 6.890 -2.803 -7.407 1.00 93.62 151 VAL A O 1
ATOM 1167 N N . VAL A 1 152 ? 7.600 -1.672 -9.191 1.00 94.12 152 VAL A N 1
ATOM 1168 C CA . VAL A 1 152 ? 7.663 -2.847 -10.071 1.00 94.12 152 VAL A CA 1
ATOM 1169 C C . VAL A 1 152 ? 9.098 -3.352 -10.161 1.00 94.12 152 VAL A C 1
ATOM 1171 O O . VAL A 1 152 ? 9.973 -2.691 -10.738 1.00 94.12 152 VAL A O 1
ATOM 1174 N N . THR A 1 153 ? 9.316 -4.556 -9.646 1.00 94.62 153 THR A N 1
ATOM 1175 C CA . THR A 1 153 ? 10.581 -5.299 -9.695 1.00 94.62 153 THR A CA 1
ATOM 1176 C C . THR A 1 153 ? 10.415 -6.617 -10.461 1.00 94.62 153 THR A C 1
ATOM 1178 O O . THR A 1 153 ? 9.370 -6.852 -11.065 1.00 94.62 153 THR A O 1
ATOM 1181 N N . THR A 1 154 ? 11.442 -7.465 -10.522 1.00 95.00 154 THR A N 1
ATOM 1182 C CA . THR A 1 154 ? 11.379 -8.769 -11.201 1.00 95.00 154 THR A CA 1
ATOM 1183 C C . THR A 1 154 ? 12.301 -9.801 -10.566 1.00 95.00 154 THR A C 1
ATOM 1185 O O . THR A 1 154 ? 13.335 -9.444 -10.015 1.00 95.00 154 THR A O 1
ATOM 1188 N N . ASP A 1 155 ? 11.955 -11.081 -10.710 1.00 93.44 155 ASP A N 1
ATOM 1189 C CA . ASP A 1 155 ? 12.807 -12.244 -10.424 1.00 93.44 155 ASP A CA 1
ATOM 1190 C C . ASP A 1 155 ? 13.852 -12.528 -11.529 1.00 93.44 155 ASP A C 1
ATOM 1192 O O . ASP A 1 155 ? 14.627 -13.478 -11.434 1.00 93.44 155 ASP A O 1
ATOM 1196 N N . GLY A 1 156 ? 13.882 -11.709 -12.585 1.00 91.25 156 GLY A N 1
ATOM 1197 C CA . GLY A 1 156 ? 14.769 -11.866 -13.739 1.00 91.25 156 GLY A CA 1
ATOM 1198 C C . GLY A 1 156 ? 14.219 -12.795 -14.826 1.00 91.25 156 GLY A C 1
ATOM 1199 O O . GLY A 1 156 ? 14.892 -13.019 -15.826 1.00 91.25 156 GLY A O 1
ATOM 1200 N N . SER A 1 157 ? 13.000 -13.325 -14.683 1.00 92.25 157 SER A N 1
ATOM 1201 C CA . SER A 1 157 ? 12.399 -14.212 -15.693 1.00 92.25 157 SER A CA 1
ATOM 1202 C C . SER A 1 157 ? 11.864 -13.468 -16.924 1.00 92.25 157 SER A C 1
ATOM 1204 O O . SER A 1 157 ? 11.764 -14.054 -18.001 1.00 92.25 157 SER A O 1
ATOM 1206 N N . VAL A 1 158 ? 11.534 -12.176 -16.796 1.00 89.00 158 VAL A N 1
ATOM 1207 C CA . VAL A 1 158 ? 10.892 -11.388 -17.870 1.00 89.00 158 VAL A CA 1
ATOM 1208 C C . VAL A 1 158 ? 11.873 -10.653 -18.790 1.00 89.00 158 VAL A C 1
ATOM 1210 O O . VAL A 1 158 ? 11.466 -10.053 -19.790 1.00 89.00 158 VAL A O 1
ATOM 1213 N N . ALA A 1 159 ? 13.163 -10.655 -18.458 1.00 80.75 159 ALA A N 1
ATOM 1214 C CA . ALA A 1 159 ? 14.212 -9.988 -19.220 1.00 80.75 159 ALA A CA 1
ATOM 1215 C C . ALA A 1 159 ? 15.514 -10.797 -19.176 1.00 80.75 159 ALA A C 1
ATOM 1217 O O . ALA A 1 159 ? 15.750 -11.553 -18.247 1.00 80.75 159 ALA A O 1
ATOM 1218 N N . ASP A 1 160 ? 16.409 -10.583 -20.143 1.00 81.00 160 ASP A N 1
ATOM 1219 C CA . ASP A 1 160 ? 17.737 -11.223 -20.169 1.00 81.00 160 ASP A CA 1
ATOM 1220 C C . ASP A 1 160 ? 18.735 -10.565 -19.186 1.00 81.00 160 ASP A C 1
ATOM 1222 O O . ASP A 1 160 ? 19.874 -10.255 -19.570 1.00 81.00 160 ASP A O 1
ATOM 1226 N N . ILE A 1 161 ? 18.285 -10.274 -17.962 1.00 84.81 161 ILE A N 1
ATOM 1227 C CA . ILE A 1 161 ? 19.038 -9.639 -16.872 1.00 84.81 161 ILE A CA 1
ATOM 1228 C C . ILE A 1 161 ? 18.749 -10.439 -15.587 1.00 84.81 161 ILE A C 1
ATOM 1230 O O . ILE A 1 161 ? 17.580 -10.658 -15.268 1.00 84.81 161 ILE A O 1
ATOM 1234 N N . PRO A 1 162 ? 19.777 -10.898 -14.852 1.00 89.81 162 PRO A N 1
ATOM 1235 C CA . PRO A 1 162 ? 19.582 -11.694 -13.642 1.00 89.81 162 PRO A CA 1
ATOM 1236 C C . PRO A 1 162 ? 19.023 -10.853 -12.485 1.00 89.81 162 PRO A C 1
ATOM 1238 O O . PRO A 1 162 ? 19.296 -9.656 -12.399 1.00 89.81 162 PRO A O 1
ATOM 1241 N N . ARG A 1 163 ? 18.298 -11.494 -11.554 1.00 91.06 163 ARG A N 1
ATOM 1242 C CA . ARG A 1 163 ? 17.709 -10.855 -10.360 1.00 91.06 163 ARG A CA 1
ATOM 1243 C C . ARG A 1 163 ? 18.694 -9.980 -9.586 1.00 91.06 163 ARG A C 1
ATOM 1245 O O . ARG A 1 163 ? 18.332 -8.879 -9.176 1.00 91.06 163 ARG A O 1
ATOM 1252 N N . ASP A 1 164 ? 19.919 -10.465 -9.403 1.00 90.25 164 ASP A N 1
ATOM 1253 C CA . ASP A 1 164 ? 20.944 -9.796 -8.596 1.00 90.25 164 ASP A CA 1
ATOM 1254 C C . ASP A 1 164 ? 21.270 -8.389 -9.111 1.00 90.25 164 ASP A C 1
ATOM 1256 O O . ASP A 1 164 ? 21.537 -7.490 -8.319 1.00 90.25 164 ASP A O 1
ATOM 1260 N N . SER A 1 165 ? 21.161 -8.164 -10.425 1.00 87.75 165 SER A N 1
ATOM 1261 C CA . SER A 1 165 ? 21.369 -6.849 -11.041 1.00 87.75 165 SER A CA 1
ATOM 1262 C C . SER A 1 165 ? 20.297 -5.823 -10.656 1.00 87.75 165 SER A C 1
ATOM 1264 O O . SER A 1 165 ? 20.510 -4.626 -10.831 1.00 87.75 165 SER A O 1
ATOM 1266 N N . TYR A 1 166 ? 19.143 -6.264 -10.146 1.00 89.38 166 TYR A N 1
ATOM 1267 C CA . TYR A 1 166 ? 18.026 -5.398 -9.764 1.00 89.38 166 TYR A CA 1
ATOM 1268 C C . TYR A 1 166 ? 18.041 -4.990 -8.289 1.00 89.38 166 TYR A C 1
ATOM 1270 O O . TYR A 1 166 ? 17.392 -4.007 -7.941 1.00 89.38 166 TYR A O 1
ATOM 1278 N N . SER A 1 167 ? 18.749 -5.726 -7.427 1.00 89.12 167 SER A N 1
ATOM 1279 C CA . SER A 1 167 ? 18.653 -5.588 -5.967 1.00 89.12 167 SER A CA 1
ATOM 1280 C C . SER A 1 167 ? 19.049 -4.199 -5.465 1.00 89.12 167 SER A C 1
ATOM 1282 O O . SER A 1 167 ? 18.315 -3.608 -4.682 1.00 89.12 167 SER A O 1
ATOM 1284 N N . GLU A 1 168 ? 20.153 -3.637 -5.964 1.00 88.06 168 GLU A N 1
ATOM 1285 C CA . GLU A 1 168 ? 20.607 -2.299 -5.557 1.00 88.06 168 GLU A CA 1
ATOM 1286 C C . GLU A 1 168 ? 19.623 -1.206 -6.002 1.00 88.06 168 GLU A C 1
ATOM 1288 O O . GLU A 1 168 ? 19.249 -0.330 -5.226 1.00 88.06 168 GLU A O 1
ATOM 1293 N N . ALA A 1 169 ? 19.155 -1.271 -7.250 1.00 85.25 169 ALA A N 1
ATOM 1294 C CA . ALA A 1 169 ? 18.195 -0.306 -7.778 1.00 85.25 169 ALA A CA 1
ATOM 1295 C C . ALA A 1 169 ? 16.833 -0.394 -7.068 1.00 85.25 169 ALA A C 1
ATOM 1297 O O . ALA A 1 169 ? 16.189 0.629 -6.843 1.00 85.25 169 ALA A O 1
ATOM 1298 N N . GLU A 1 170 ? 16.394 -1.601 -6.710 1.00 91.38 170 GLU A N 1
ATOM 1299 C CA . GLU A 1 170 ? 15.188 -1.839 -5.916 1.00 91.38 170 GLU A CA 1
ATOM 1300 C C . GLU A 1 170 ? 15.305 -1.243 -4.509 1.00 91.38 170 GLU A C 1
ATOM 1302 O O . GLU A 1 170 ? 14.416 -0.498 -4.096 1.00 91.38 170 GLU A O 1
ATOM 1307 N N . GLU A 1 171 ? 16.406 -1.514 -3.800 1.00 91.69 171 GLU A N 1
ATOM 1308 C CA . GLU A 1 171 ? 16.664 -0.953 -2.467 1.00 91.69 171 GLU A CA 1
ATOM 1309 C C . GLU A 1 171 ? 16.638 0.575 -2.490 1.00 91.69 171 GLU A C 1
ATOM 1311 O O . GLU A 1 171 ? 15.915 1.181 -1.701 1.00 91.69 171 GLU A O 1
ATOM 1316 N N . ARG A 1 172 ? 17.326 1.195 -3.456 1.00 86.06 172 ARG A N 1
ATOM 1317 C CA . ARG A 1 172 ? 17.363 2.658 -3.606 1.00 86.06 172 ARG A CA 1
ATOM 1318 C C . ARG A 1 172 ? 15.972 3.267 -3.815 1.00 86.06 172 ARG A C 1
ATOM 1320 O O . ARG A 1 172 ? 15.657 4.288 -3.210 1.00 86.06 172 ARG A O 1
ATOM 1327 N N . VAL A 1 173 ? 15.133 2.655 -4.658 1.00 85.88 173 VAL A N 1
ATOM 1328 C CA . VAL A 1 173 ? 13.754 3.127 -4.909 1.00 85.88 173 VAL A CA 1
ATOM 1329 C C . VAL A 1 173 ? 12.914 3.058 -3.638 1.00 85.88 173 VAL A C 1
ATOM 1331 O O . VAL A 1 173 ? 12.149 3.975 -3.341 1.00 85.88 173 VAL A O 1
ATOM 1334 N N . ILE A 1 174 ? 13.042 1.958 -2.900 1.00 91.12 174 ILE A N 1
ATOM 1335 C CA . ILE A 1 174 ? 12.274 1.725 -1.680 1.00 91.12 174 ILE A CA 1
ATOM 1336 C C . ILE A 1 174 ? 12.709 2.687 -0.573 1.00 91.12 174 ILE A C 1
ATOM 1338 O O . ILE A 1 174 ? 11.853 3.269 0.092 1.00 91.12 174 ILE A O 1
ATOM 1342 N N . GLU A 1 175 ? 14.013 2.895 -0.392 1.00 89.81 175 GLU A N 1
ATOM 1343 C CA . GLU A 1 175 ? 14.541 3.880 0.556 1.00 89.81 175 GLU A CA 1
ATOM 1344 C C . GLU A 1 175 ? 14.015 5.283 0.252 1.00 89.81 175 GLU A C 1
ATOM 1346 O O . GLU A 1 175 ? 13.544 5.970 1.154 1.00 89.81 175 GLU A O 1
ATOM 1351 N N . GLU A 1 176 ? 13.983 5.673 -1.020 1.00 85.56 176 GLU A N 1
ATOM 1352 C CA . GLU A 1 176 ? 13.465 6.973 -1.432 1.00 85.56 176 GLU A CA 1
ATOM 1353 C C . GLU A 1 176 ? 11.968 7.145 -1.116 1.00 85.56 176 GLU A C 1
ATOM 1355 O O . GLU A 1 176 ? 11.549 8.192 -0.620 1.00 85.56 176 GLU A O 1
ATOM 1360 N N . LEU A 1 177 ? 11.149 6.113 -1.339 1.00 87.12 177 LEU A N 1
ATOM 1361 C CA . LEU A 1 177 ? 9.731 6.141 -0.958 1.00 87.12 177 LEU A CA 1
ATOM 1362 C C . LEU A 1 177 ? 9.546 6.231 0.563 1.00 87.12 177 LEU A C 1
ATOM 1364 O O . LEU A 1 177 ? 8.683 6.986 1.025 1.00 87.12 177 LEU A O 1
ATOM 1368 N N . LYS A 1 178 ? 10.379 5.516 1.332 1.00 88.12 178 LYS A N 1
ATOM 1369 C CA . LYS A 1 178 ? 10.392 5.569 2.802 1.00 88.12 178 LYS A CA 1
ATOM 1370 C C . LYS A 1 178 ? 10.787 6.957 3.312 1.00 88.12 178 LYS A C 1
ATOM 1372 O O . LYS A 1 178 ? 10.112 7.483 4.193 1.00 88.12 178 LYS A O 1
ATOM 1377 N N . GLU A 1 179 ? 11.821 7.575 2.743 1.00 87.81 179 GLU A N 1
ATOM 1378 C CA . GLU A 1 179 ? 12.256 8.937 3.090 1.00 87.81 179 GLU A CA 1
ATOM 1379 C C . GLU A 1 179 ? 11.177 9.987 2.798 1.00 87.81 179 GLU A C 1
ATOM 1381 O O . GLU A 1 179 ? 10.997 10.931 3.569 1.00 87.81 179 GLU A O 1
ATOM 1386 N N . LEU A 1 180 ? 10.427 9.806 1.709 1.00 83.81 180 LEU A N 1
ATOM 1387 C CA . LEU A 1 180 ? 9.302 10.669 1.348 1.00 83.81 180 LEU A CA 1
ATOM 1388 C C . LEU A 1 180 ? 8.040 10.405 2.186 1.00 83.81 180 LEU A C 1
ATOM 1390 O O . LEU A 1 180 ? 7.067 11.149 2.050 1.00 83.81 180 LEU A O 1
ATOM 1394 N N . GLY A 1 181 ? 8.029 9.357 3.020 1.00 81.12 181 GLY A N 1
ATOM 1395 C CA . GLY A 1 181 ? 6.867 8.950 3.810 1.00 81.12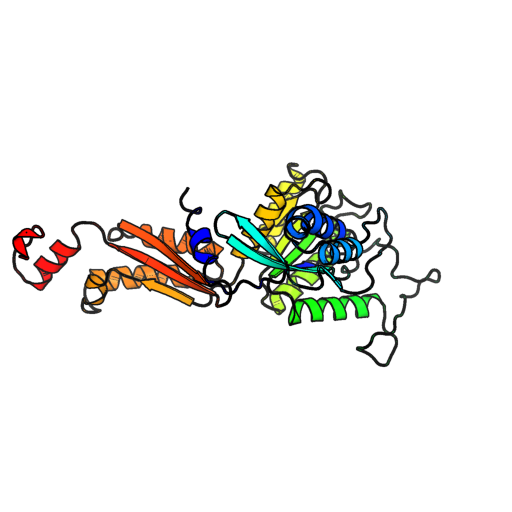 181 GLY A CA 1
ATOM 1396 C C . GLY A 1 181 ? 5.669 8.547 2.951 1.00 81.12 181 GLY A C 1
ATOM 1397 O O . GLY A 1 181 ? 4.526 8.711 3.378 1.00 81.12 181 GLY A O 1
ATOM 1398 N N . LYS A 1 182 ? 5.909 8.081 1.718 1.00 82.88 182 LYS A N 1
ATOM 1399 C CA . LYS A 1 182 ? 4.831 7.705 0.801 1.00 82.88 182 LYS A CA 1
ATOM 1400 C C . LYS A 1 182 ? 4.474 6.239 0.989 1.00 82.88 182 LYS A C 1
ATOM 1402 O O . LYS A 1 182 ? 5.380 5.407 0.952 1.00 82.88 182 LYS A O 1
ATOM 1407 N N . PRO A 1 183 ? 3.180 5.906 1.138 1.00 86.06 183 PRO A N 1
ATOM 1408 C CA . PRO A 1 183 ? 2.757 4.516 1.157 1.00 86.06 183 PRO A CA 1
ATOM 1409 C C . PRO A 1 183 ? 3.095 3.866 -0.185 1.00 86.06 183 PRO A C 1
ATOM 1411 O O . PRO A 1 183 ? 3.042 4.525 -1.232 1.00 86.06 183 PRO A O 1
ATOM 1414 N N . TYR A 1 184 ? 3.473 2.590 -0.167 1.00 92.25 184 TYR A N 1
ATOM 1415 C CA . TYR A 1 184 ? 3.812 1.862 -1.383 1.00 92.25 184 TYR A CA 1
ATOM 1416 C C . TYR A 1 184 ? 3.656 0.353 -1.224 1.00 92.25 184 TYR A C 1
ATOM 1418 O O . TYR A 1 184 ? 3.720 -0.176 -0.118 1.00 92.25 184 TYR A O 1
ATOM 1426 N N . ILE A 1 185 ? 3.510 -0.324 -2.360 1.00 95.19 185 ILE A N 1
ATOM 1427 C CA . ILE A 1 185 ? 3.528 -1.787 -2.466 1.00 95.19 185 ILE A CA 1
ATOM 1428 C C . ILE A 1 185 ? 4.543 -2.233 -3.510 1.00 95.19 185 ILE A C 1
ATOM 1430 O O . ILE A 1 185 ? 4.974 -1.431 -4.350 1.00 95.19 185 ILE A O 1
ATOM 1434 N N . ILE A 1 186 ? 4.897 -3.516 -3.489 1.00 97.06 186 ILE A N 1
ATOM 1435 C CA . ILE A 1 186 ? 5.813 -4.103 -4.464 1.00 97.06 186 ILE A CA 1
ATOM 1436 C C . ILE A 1 186 ? 5.046 -5.063 -5.374 1.00 97.06 186 ILE A C 1
ATOM 1438 O O . ILE A 1 186 ? 4.323 -5.947 -4.927 1.00 97.06 186 ILE A O 1
ATOM 1442 N N . VAL A 1 187 ? 5.240 -4.905 -6.676 1.00 97.62 187 VAL A N 1
ATOM 1443 C CA . VAL A 1 187 ? 4.798 -5.835 -7.711 1.00 97.62 187 VAL A CA 1
ATOM 1444 C C . VAL A 1 187 ? 6.033 -6.554 -8.244 1.00 97.62 187 VAL A C 1
ATOM 1446 O O . VAL A 1 187 ? 6.883 -5.954 -8.909 1.00 97.62 187 VAL A O 1
ATOM 1449 N N . LEU A 1 188 ? 6.138 -7.845 -7.946 1.00 97.38 188 LEU A N 1
ATOM 1450 C CA . LEU A 1 188 ? 7.179 -8.726 -8.461 1.00 97.38 188 LEU A CA 1
ATOM 1451 C C . LEU A 1 188 ? 6.724 -9.287 -9.812 1.00 97.38 188 LEU A C 1
ATOM 1453 O O . LEU A 1 188 ? 5.918 -10.213 -9.881 1.00 97.38 188 LEU A O 1
ATOM 1457 N N . ASN A 1 189 ? 7.249 -8.733 -10.901 1.00 96.81 189 ASN A N 1
ATOM 1458 C CA . ASN A 1 189 ? 6.941 -9.219 -12.237 1.00 96.81 189 ASN A CA 1
ATOM 1459 C C . ASN A 1 189 ? 7.726 -10.501 -12.553 1.00 96.81 189 ASN A C 1
ATOM 1461 O O . ASN A 1 189 ? 8.962 -10.484 -12.609 1.00 96.81 189 ASN A O 1
ATOM 1465 N N . THR A 1 190 ? 7.005 -11.586 -12.809 1.00 96.06 190 THR A N 1
ATOM 1466 C CA . THR A 1 190 ? 7.549 -12.911 -13.108 1.00 96.06 190 THR A CA 1
ATOM 1467 C C . THR A 1 190 ? 6.694 -13.639 -14.144 1.00 96.06 190 THR A C 1
ATOM 1469 O O . THR A 1 190 ? 5.481 -13.457 -14.212 1.00 96.06 190 THR A O 1
ATOM 1472 N N . LEU A 1 191 ? 7.314 -14.502 -14.949 1.00 95.44 191 LEU A N 1
ATOM 1473 C CA . LEU A 1 191 ? 6.591 -15.430 -15.821 1.00 95.44 191 LEU A CA 1
ATOM 1474 C C . LEU A 1 191 ? 5.930 -16.584 -15.050 1.00 95.44 191 LEU A C 1
ATOM 1476 O O . LEU A 1 191 ? 5.088 -17.275 -15.623 1.00 95.44 191 LEU A O 1
ATOM 1480 N N . TYR A 1 192 ? 6.295 -16.804 -13.780 1.00 95.75 192 TYR A N 1
ATOM 1481 C CA . TYR A 1 192 ? 5.854 -17.958 -12.991 1.00 95.75 192 TYR A CA 1
ATOM 1482 C C . TYR A 1 192 ? 5.366 -17.569 -11.579 1.00 95.75 192 TYR A C 1
ATOM 1484 O O . TYR A 1 192 ? 5.968 -17.997 -10.598 1.00 95.75 192 TYR A O 1
ATOM 1492 N N . PRO A 1 193 ? 4.267 -16.802 -11.433 1.00 94.81 193 PRO A N 1
ATOM 1493 C CA . PRO A 1 193 ? 3.806 -16.300 -10.128 1.00 94.81 193 PRO A CA 1
ATOM 1494 C C . PRO A 1 193 ? 3.605 -17.375 -9.051 1.00 94.81 193 PRO A C 1
ATOM 1496 O O . PRO A 1 193 ? 3.916 -17.143 -7.887 1.00 94.81 193 PRO A O 1
ATOM 1499 N N . ASP A 1 194 ? 3.142 -18.561 -9.454 1.00 94.81 194 ASP A N 1
ATOM 1500 C CA . ASP A 1 194 ? 2.840 -19.682 -8.554 1.00 94.81 194 ASP A CA 1
ATOM 1501 C C . ASP A 1 194 ? 4.036 -20.624 -8.313 1.00 94.81 194 ASP A C 1
ATOM 1503 O O . ASP A 1 194 ? 3.896 -21.660 -7.654 1.00 94.81 194 ASP A O 1
ATOM 1507 N N . ALA A 1 195 ? 5.206 -20.331 -8.891 1.00 96.62 195 ALA A N 1
ATOM 1508 C CA . ALA A 1 195 ? 6.398 -21.142 -8.678 1.00 96.62 195 ALA A CA 1
ATOM 1509 C C . ALA A 1 195 ? 6.909 -20.995 -7.241 1.00 96.62 195 ALA A C 1
ATOM 1511 O O . ALA A 1 195 ? 6.816 -19.935 -6.622 1.00 96.62 195 ALA A O 1
ATOM 1512 N N . TYR A 1 196 ? 7.498 -22.073 -6.724 1.00 96.44 196 TYR A N 1
ATOM 1513 C CA . TYR A 1 196 ? 8.024 -22.114 -5.363 1.00 96.44 196 TYR A CA 1
ATOM 1514 C C . TYR A 1 196 ? 9.076 -21.020 -5.130 1.00 96.44 196 TYR A C 1
ATOM 1516 O O . TYR A 1 196 ? 9.031 -20.315 -4.128 1.00 96.44 196 TYR A O 1
ATOM 1524 N N . GLU A 1 197 ? 9.967 -20.826 -6.100 1.00 94.56 197 GLU A N 1
ATOM 1525 C CA . GLU A 1 197 ? 11.028 -19.823 -6.065 1.00 94.56 197 GLU A CA 1
ATOM 1526 C C . GLU A 1 197 ? 10.473 -18.391 -6.034 1.00 94.56 197 GLU A C 1
ATOM 1528 O O . GLU A 1 197 ? 11.013 -17.526 -5.343 1.00 94.56 197 GLU A O 1
ATOM 1533 N N . SER A 1 198 ? 9.377 -18.133 -6.754 1.00 95.56 198 SER A N 1
ATOM 1534 C CA . SER A 1 198 ? 8.714 -16.826 -6.764 1.00 95.56 198 SER A CA 1
ATOM 1535 C C . SER A 1 198 ? 8.011 -16.551 -5.435 1.00 95.56 198 SER A C 1
ATOM 1537 O O . SER A 1 198 ? 8.112 -15.438 -4.924 1.00 95.56 198 SER A O 1
ATOM 1539 N N . ILE A 1 199 ? 7.374 -17.561 -4.835 1.00 96.25 199 ILE A N 1
ATOM 1540 C CA . ILE A 1 199 ? 6.737 -17.457 -3.513 1.00 96.25 199 ILE A CA 1
ATOM 1541 C C . ILE A 1 199 ? 7.778 -17.218 -2.410 1.00 96.25 199 ILE A C 1
ATOM 1543 O O . ILE A 1 199 ? 7.576 -16.353 -1.559 1.00 96.25 199 ILE A O 1
ATOM 1547 N N . GLU A 1 200 ? 8.906 -17.935 -2.427 1.00 97.44 200 GLU A N 1
ATOM 1548 C CA . GLU A 1 200 ? 10.004 -17.686 -1.480 1.00 97.44 200 GLU A CA 1
ATOM 1549 C C . GLU A 1 200 ? 10.559 -16.264 -1.628 1.00 97.44 200 GLU A C 1
ATOM 1551 O O . GLU A 1 200 ? 10.812 -15.582 -0.632 1.00 97.44 200 GLU A O 1
ATOM 1556 N N . LEU A 1 201 ? 10.718 -15.790 -2.868 1.00 96.12 201 LEU A N 1
ATOM 1557 C CA . LEU A 1 201 ? 11.189 -14.433 -3.121 1.00 96.12 201 LEU A CA 1
ATOM 1558 C C . LEU A 1 201 ? 10.194 -13.391 -2.598 1.00 96.12 201 LEU A C 1
ATOM 1560 O O . LEU A 1 201 ? 10.626 -12.452 -1.934 1.00 96.12 201 LEU A O 1
ATOM 1564 N N . VAL A 1 202 ? 8.892 -13.572 -2.836 1.00 97.62 202 VAL A N 1
ATOM 1565 C CA . VAL A 1 202 ? 7.827 -12.729 -2.264 1.00 97.62 202 VAL A CA 1
ATOM 1566 C C . VAL A 1 202 ? 7.989 -12.624 -0.752 1.00 97.62 202 VAL A C 1
ATOM 1568 O O . VAL A 1 202 ? 8.196 -11.522 -0.255 1.00 97.62 202 VAL A O 1
ATOM 1571 N N . GLN A 1 203 ? 8.025 -13.757 -0.045 1.00 97.25 203 GLN A N 1
ATOM 1572 C CA . GLN A 1 203 ? 8.152 -13.782 1.417 1.00 97.25 203 GLN A CA 1
ATOM 1573 C C . GLN A 1 203 ? 9.414 -13.059 1.896 1.00 97.25 203 GLN A C 1
ATOM 1575 O O . GLN A 1 203 ? 9.362 -12.249 2.818 1.00 97.25 203 GLN A O 1
ATOM 1580 N N . SER A 1 204 ? 10.547 -13.289 1.226 1.00 97.00 204 SER A N 1
ATOM 1581 C CA . SER A 1 204 ? 11.802 -12.626 1.585 1.00 97.00 204 SER A CA 1
ATOM 1582 C C . SER A 1 204 ? 11.748 -11.103 1.413 1.00 97.00 204 SER A C 1
ATOM 1584 O O . SER A 1 204 ? 12.347 -10.372 2.202 1.00 97.00 204 SER A O 1
ATOM 1586 N N . LEU A 1 205 ? 11.034 -10.609 0.394 1.00 96.56 205 LEU A N 1
ATOM 1587 C CA . LEU A 1 205 ? 10.875 -9.179 0.132 1.00 96.56 205 LEU A CA 1
ATOM 1588 C C . LEU A 1 205 ? 9.857 -8.554 1.094 1.00 96.56 205 LEU A C 1
ATOM 1590 O O . LEU A 1 205 ? 10.094 -7.440 1.559 1.00 96.56 205 LEU A O 1
ATOM 1594 N N . GLU A 1 206 ? 8.783 -9.271 1.435 1.00 95.94 206 GLU A N 1
ATOM 1595 C CA . GLU A 1 206 ? 7.800 -8.839 2.437 1.00 95.94 206 GLU A CA 1
ATOM 1596 C C . GLU A 1 206 ? 8.462 -8.677 3.805 1.00 95.94 206 GLU A C 1
ATOM 1598 O O . GLU A 1 206 ? 8.364 -7.612 4.411 1.00 95.94 206 GLU A O 1
ATOM 1603 N N . GLU A 1 207 ? 9.225 -9.680 4.250 1.00 96.06 207 GLU A N 1
ATOM 1604 C CA . GLU A 1 207 ? 9.973 -9.621 5.512 1.00 96.06 207 GLU A CA 1
ATOM 1605 C C . GLU A 1 207 ? 11.019 -8.500 5.511 1.00 96.06 207 GLU A C 1
ATOM 1607 O O . GLU A 1 207 ? 11.195 -7.795 6.507 1.00 96.06 207 GLU A O 1
ATOM 1612 N N . LYS A 1 208 ? 11.731 -8.321 4.393 1.00 95.88 208 LYS A N 1
ATOM 1613 C CA . LYS A 1 208 ? 12.797 -7.321 4.278 1.00 95.88 208 LYS A CA 1
ATOM 1614 C C . LYS A 1 208 ? 12.262 -5.893 4.290 1.00 95.88 208 LYS A C 1
ATOM 1616 O O . LYS A 1 208 ? 12.890 -5.010 4.881 1.00 95.88 208 LYS A O 1
ATOM 1621 N N . TYR A 1 209 ? 11.165 -5.639 3.582 1.00 94.88 209 TYR A N 1
ATOM 1622 C CA . TYR A 1 209 ? 10.682 -4.281 3.348 1.00 94.88 209 TYR A CA 1
ATOM 1623 C C . TYR A 1 209 ? 9.492 -3.878 4.212 1.00 94.88 209 TYR A C 1
ATOM 1625 O O . TYR A 1 209 ? 9.265 -2.667 4.319 1.00 94.88 209 TYR A O 1
ATOM 1633 N N . ASP A 1 210 ? 8.835 -4.842 4.865 1.00 91.94 210 ASP A N 1
ATOM 1634 C CA . ASP A 1 210 ? 7.638 -4.664 5.694 1.00 91.94 210 ASP A CA 1
ATOM 1635 C C . ASP A 1 210 ? 6.485 -4.021 4.905 1.00 91.94 210 ASP A C 1
ATOM 1637 O O . ASP A 1 210 ? 5.870 -3.040 5.324 1.00 91.94 210 ASP A O 1
ATOM 1641 N N . VAL A 1 211 ? 6.254 -4.531 3.692 1.00 92.88 211 VAL A N 1
ATOM 1642 C CA . VAL A 1 211 ? 5.187 -4.121 2.764 1.00 92.88 211 VAL A CA 1
ATOM 1643 C C . VAL A 1 211 ? 4.703 -5.339 1.975 1.00 92.88 211 VAL A C 1
ATOM 1645 O O . VAL A 1 211 ? 5.494 -6.260 1.767 1.00 92.88 211 VAL A O 1
ATOM 1648 N N . PRO A 1 212 ? 3.448 -5.358 1.498 1.00 94.06 212 PRO A N 1
ATOM 1649 C CA . PRO A 1 212 ? 2.949 -6.446 0.661 1.00 94.06 212 PRO A CA 1
ATOM 1650 C C . PRO A 1 212 ? 3.716 -6.543 -0.664 1.00 94.06 212 PRO A C 1
ATOM 1652 O O . PRO A 1 212 ? 4.021 -5.527 -1.311 1.00 94.06 212 PRO A O 1
ATOM 1655 N N . VAL A 1 213 ? 3.974 -7.779 -1.093 1.00 97.25 213 VAL A N 1
ATOM 1656 C CA . VAL A 1 213 ? 4.618 -8.080 -2.376 1.00 97.25 213 VAL A CA 1
ATOM 1657 C C . VAL A 1 213 ? 3.710 -9.001 -3.187 1.00 97.25 213 VAL A C 1
ATOM 1659 O O . VAL A 1 213 ? 3.427 -10.128 -2.795 1.00 97.25 213 VAL A O 1
ATOM 1662 N N . LEU A 1 214 ? 3.276 -8.547 -4.362 1.00 96.94 214 LEU A N 1
ATOM 1663 C CA . LEU A 1 214 ? 2.428 -9.332 -5.258 1.00 96.94 214 LEU A CA 1
ATOM 1664 C C . LEU A 1 214 ? 3.240 -9.865 -6.438 1.00 96.94 214 LEU A C 1
ATOM 1666 O O . LEU A 1 214 ? 3.702 -9.087 -7.276 1.00 96.94 214 LEU A O 1
ATOM 1670 N N . ALA A 1 215 ? 3.393 -11.188 -6.527 1.00 96.81 215 ALA A N 1
ATOM 1671 C CA . ALA A 1 215 ? 3.940 -11.836 -7.716 1.00 96.81 215 ALA A CA 1
ATOM 1672 C C . ALA A 1 215 ? 2.882 -11.907 -8.820 1.00 96.81 215 ALA A C 1
ATOM 1674 O O . ALA A 1 215 ? 1.823 -12.497 -8.624 1.00 96.81 215 ALA A O 1
ATOM 1675 N N . ILE A 1 216 ? 3.170 -11.327 -9.987 1.00 95.88 216 ILE A N 1
ATOM 1676 C CA . ILE A 1 216 ? 2.271 -11.361 -11.148 1.00 95.88 216 ILE A CA 1
ATOM 1677 C C . ILE A 1 216 ? 3.058 -11.494 -12.448 1.00 95.88 216 ILE A C 1
ATOM 1679 O O . ILE A 1 216 ? 4.193 -11.032 -12.553 1.00 95.88 216 ILE A O 1
ATOM 1683 N N . ASN A 1 217 ? 2.411 -12.020 -13.485 1.00 95.69 217 ASN A N 1
ATOM 1684 C CA . ASN A 1 217 ? 2.882 -11.844 -14.852 1.00 95.69 217 ASN A CA 1
ATOM 1685 C C . ASN A 1 217 ? 2.274 -10.561 -15.424 1.00 95.69 217 ASN A C 1
ATOM 1687 O O . ASN A 1 217 ? 1.105 -10.540 -15.818 1.00 95.69 217 ASN A O 1
ATOM 1691 N N . CYS A 1 218 ? 3.063 -9.485 -15.501 1.00 93.75 218 CYS A N 1
ATOM 1692 C CA . CYS A 1 218 ? 2.594 -8.190 -16.007 1.00 93.75 218 CYS A CA 1
ATOM 1693 C C . CYS A 1 218 ? 2.094 -8.248 -17.460 1.00 93.75 218 CYS A C 1
ATOM 1695 O O . CYS A 1 218 ? 1.383 -7.346 -17.888 1.00 93.75 218 CYS A O 1
ATOM 1697 N N . ALA A 1 219 ? 2.491 -9.245 -18.258 1.00 90.94 219 ALA A N 1
ATOM 1698 C CA . ALA A 1 219 ? 2.025 -9.380 -19.639 1.00 90.94 219 ALA A CA 1
ATOM 1699 C C . ALA A 1 219 ? 0.658 -10.080 -19.736 1.00 90.94 219 ALA A C 1
ATOM 1701 O O . ALA A 1 219 ? -0.108 -9.801 -20.659 1.00 90.94 219 ALA A O 1
ATOM 1702 N N . GLU A 1 220 ? 0.350 -10.957 -18.781 1.00 93.50 220 GLU A N 1
ATOM 1703 C CA . GLU A 1 220 ? -0.853 -11.802 -18.767 1.00 93.50 220 GLU A CA 1
ATOM 1704 C C . GLU A 1 220 ? -1.851 -11.399 -17.671 1.00 93.50 220 GLU A C 1
ATOM 1706 O O . GLU A 1 220 ? -2.816 -12.110 -17.416 1.00 93.50 220 GLU A O 1
ATOM 1711 N N . THR A 1 221 ? -1.654 -10.228 -17.061 1.00 92.94 221 THR A N 1
ATOM 1712 C CA . THR A 1 221 ? -2.465 -9.716 -15.947 1.00 92.94 221 THR A CA 1
ATOM 1713 C C . THR A 1 221 ? -3.929 -9.557 -16.338 1.00 92.94 221 THR A C 1
ATOM 1715 O O . THR A 1 221 ? -4.225 -9.056 -17.432 1.00 92.94 221 THR A O 1
ATOM 1718 N N . THR A 1 222 ? -4.832 -9.944 -15.446 1.00 93.12 222 THR A N 1
ATOM 1719 C CA . THR A 1 222 ? -6.282 -9.767 -15.584 1.00 93.12 222 THR A CA 1
ATOM 1720 C C . THR A 1 222 ? -6.762 -8.471 -14.922 1.00 93.12 222 THR A C 1
ATOM 1722 O O . THR A 1 222 ? -5.996 -7.759 -14.272 1.00 93.12 222 THR A O 1
ATOM 1725 N N . ASP A 1 223 ? -8.031 -8.127 -15.132 1.00 90.12 223 ASP A N 1
ATOM 1726 C CA . ASP A 1 223 ? -8.709 -7.057 -14.400 1.00 90.12 223 ASP A CA 1
ATOM 1727 C C . ASP A 1 223 ? -8.749 -7.348 -12.895 1.00 90.12 223 ASP A C 1
ATOM 1729 O O . ASP A 1 223 ? -8.379 -6.473 -12.113 1.00 90.12 223 ASP A O 1
ATOM 1733 N N . ASP A 1 224 ? -9.087 -8.576 -12.500 1.00 89.44 224 ASP A N 1
ATOM 1734 C CA . ASP A 1 224 ? -9.109 -8.999 -11.092 1.00 89.44 224 ASP A CA 1
ATOM 1735 C C . ASP A 1 224 ? -7.739 -8.836 -10.408 1.00 89.44 224 ASP A C 1
ATOM 1737 O O . ASP A 1 224 ? -7.662 -8.312 -9.293 1.00 89.44 224 ASP A O 1
ATOM 1741 N N . ASP A 1 225 ? -6.647 -9.201 -11.087 1.00 92.00 225 ASP A N 1
ATOM 1742 C CA . ASP A 1 225 ? -5.285 -9.035 -10.557 1.00 92.00 225 ASP A CA 1
ATOM 1743 C C . ASP A 1 225 ? -4.952 -7.557 -10.302 1.00 92.00 225 ASP A C 1
ATOM 1745 O O . ASP A 1 225 ? -4.418 -7.193 -9.253 1.00 92.00 225 ASP A O 1
ATOM 1749 N N . LEU A 1 226 ? -5.280 -6.679 -11.257 1.00 91.38 226 LEU A N 1
ATOM 1750 C CA . LEU A 1 226 ? -5.029 -5.242 -11.132 1.00 91.38 226 LEU A CA 1
ATOM 1751 C C . LEU A 1 226 ? -5.885 -4.616 -10.030 1.00 91.38 226 LEU A C 1
ATOM 1753 O O . LEU A 1 226 ? -5.397 -3.773 -9.278 1.00 91.38 226 LEU A O 1
ATOM 1757 N N . LEU A 1 227 ? -7.145 -5.035 -9.908 1.00 87.69 227 LEU A N 1
ATOM 1758 C CA . LEU A 1 227 ? -8.028 -4.601 -8.830 1.00 87.69 227 LEU A CA 1
ATOM 1759 C C . LEU A 1 227 ? -7.492 -5.025 -7.461 1.00 87.69 227 LEU A C 1
ATOM 1761 O O . LEU A 1 227 ? -7.540 -4.226 -6.525 1.00 87.69 227 LEU A O 1
ATOM 1765 N N . ASN A 1 228 ? -6.940 -6.235 -7.352 1.00 89.00 228 ASN A N 1
ATOM 1766 C CA . ASN A 1 228 ? -6.296 -6.709 -6.132 1.00 89.00 228 ASN A CA 1
ATOM 1767 C C . ASN A 1 228 ? -5.062 -5.865 -5.773 1.00 89.00 228 ASN A C 1
ATOM 1769 O O . ASN A 1 228 ? -4.939 -5.413 -4.640 1.00 89.00 228 ASN A O 1
ATOM 1773 N N . ILE A 1 229 ? -4.196 -5.560 -6.746 1.00 91.00 229 ILE A N 1
ATOM 1774 C CA . ILE A 1 229 ? -3.026 -4.684 -6.543 1.00 91.00 229 ILE A CA 1
ATOM 1775 C C . ILE A 1 229 ? -3.454 -3.312 -6.019 1.00 91.00 229 ILE A C 1
ATOM 1777 O O . ILE A 1 229 ? -2.850 -2.789 -5.086 1.00 91.00 229 ILE A O 1
ATOM 1781 N N . LEU A 1 230 ? -4.504 -2.724 -6.596 1.00 86.06 230 LEU A N 1
ATOM 1782 C CA . LEU A 1 230 ? -5.014 -1.430 -6.146 1.00 86.06 230 LEU A CA 1
ATOM 1783 C C . LEU A 1 230 ? -5.602 -1.507 -4.731 1.00 86.06 230 LEU A C 1
ATOM 1785 O O . LEU A 1 230 ? -5.388 -0.583 -3.954 1.00 86.06 230 LEU A O 1
ATOM 1789 N N . GLN A 1 231 ? -6.293 -2.594 -4.375 1.00 81.44 231 GLN A N 1
ATOM 1790 C CA . GLN A 1 231 ? -6.801 -2.812 -3.013 1.00 81.44 231 GLN A CA 1
ATOM 1791 C C . GLN A 1 231 ? -5.663 -2.931 -1.993 1.00 81.44 231 GLN A C 1
ATOM 1793 O O . GLN A 1 231 ? -5.665 -2.213 -0.995 1.00 81.44 231 GLN A O 1
ATOM 1798 N N . GLU A 1 232 ? -4.663 -3.766 -2.273 1.00 86.69 232 GLU A N 1
ATOM 1799 C CA . GLU A 1 232 ? -3.482 -3.916 -1.417 1.00 86.69 232 GLU A CA 1
ATOM 1800 C C . GLU A 1 232 ? -2.731 -2.592 -1.255 1.00 86.69 232 GLU A C 1
ATOM 1802 O O . GLU A 1 232 ? -2.302 -2.250 -0.155 1.00 86.69 232 GLU A O 1
ATOM 1807 N N . ALA A 1 233 ? -2.637 -1.797 -2.323 1.00 85.69 233 ALA A N 1
ATOM 1808 C CA . ALA A 1 233 ? -2.009 -0.486 -2.262 1.00 85.69 233 ALA A CA 1
ATOM 1809 C C . ALA A 1 233 ? -2.784 0.504 -1.383 1.00 85.69 233 ALA A C 1
ATOM 1811 O O . ALA A 1 233 ? -2.180 1.290 -0.653 1.00 85.69 233 ALA A O 1
ATOM 1812 N N . LEU A 1 234 ? -4.117 0.463 -1.413 1.00 78.50 234 LEU A N 1
ATOM 1813 C CA . LEU A 1 234 ? -4.938 1.296 -0.536 1.00 78.50 234 LEU A CA 1
ATOM 1814 C C . LEU A 1 234 ? -4.743 0.947 0.942 1.00 78.50 234 LEU A C 1
ATOM 1816 O O . LEU A 1 234 ? -4.740 1.852 1.771 1.00 78.50 234 LEU A O 1
ATOM 1820 N N . TYR A 1 235 ? -4.531 -0.327 1.275 1.00 79.81 235 TYR A N 1
ATOM 1821 C CA . TYR A 1 235 ? -4.305 -0.758 2.657 1.00 79.81 235 TYR A CA 1
ATOM 1822 C C . TYR A 1 235 ? -3.019 -0.208 3.292 1.00 79.81 235 TYR A C 1
ATOM 1824 O O . TYR A 1 235 ? -2.911 -0.169 4.520 1.00 79.81 235 TYR A O 1
ATOM 1832 N N . GLU A 1 236 ? -2.076 0.267 2.479 1.00 85.38 236 GLU A N 1
ATOM 1833 C CA . GLU A 1 236 ? -0.819 0.844 2.956 1.00 85.38 236 GLU A CA 1
ATOM 1834 C C . GLU A 1 236 ? -0.919 2.318 3.344 1.00 85.38 236 GLU A C 1
ATOM 1836 O O . GLU A 1 236 ? 0.053 2.880 3.852 1.00 85.38 236 GLU A O 1
ATOM 1841 N N . PHE A 1 237 ? -2.070 2.965 3.140 1.00 79.69 237 PHE A N 1
ATOM 1842 C CA . PHE A 1 237 ? -2.233 4.356 3.549 1.00 79.69 237 PHE A CA 1
ATOM 1843 C C . PHE A 1 237 ? -2.020 4.519 5.063 1.00 79.69 237 PHE A C 1
ATOM 1845 O O . PHE A 1 237 ? -2.534 3.722 5.855 1.00 79.69 237 PHE A O 1
ATOM 1852 N N . PRO A 1 238 ? -1.278 5.558 5.484 1.00 76.38 238 PRO A N 1
ATOM 1853 C CA . PRO A 1 238 ? -1.067 5.820 6.895 1.00 76.38 238 PRO A CA 1
ATOM 1854 C C . PRO A 1 238 ? -2.371 6.260 7.563 1.00 76.38 238 PRO A C 1
ATOM 1856 O O . PRO A 1 238 ? -3.129 7.067 7.015 1.00 76.38 238 PRO A O 1
ATOM 1859 N N . VAL A 1 239 ? -2.598 5.770 8.779 1.00 80.06 239 VAL A N 1
ATOM 1860 C CA . VAL A 1 239 ? -3.679 6.247 9.648 1.00 80.06 239 VAL A CA 1
ATOM 1861 C C . VAL A 1 239 ? -3.138 7.399 10.486 1.00 80.06 239 VAL A C 1
ATOM 1863 O O . VAL A 1 239 ? -2.150 7.247 11.199 1.00 80.06 239 VAL A O 1
ATOM 1866 N N . GLN A 1 240 ? -3.772 8.564 10.394 1.00 78.00 240 GLN A N 1
ATOM 1867 C CA . GLN A 1 240 ? -3.430 9.736 11.203 1.00 78.00 240 GLN A CA 1
ATOM 1868 C C . GLN A 1 240 ? -4.264 9.814 12.481 1.00 78.00 240 GLN A C 1
ATOM 1870 O O . GLN A 1 240 ? -3.771 10.279 13.507 1.00 78.00 240 GLN A O 1
ATOM 1875 N N . GLU A 1 241 ? -5.520 9.374 12.426 1.00 81.88 241 GLU A N 1
ATOM 1876 C CA . GLU A 1 241 ? -6.456 9.497 13.539 1.00 81.88 241 GLU A CA 1
ATOM 1877 C C . GLU A 1 241 ? -7.396 8.295 13.590 1.00 81.88 241 GLU A C 1
ATOM 1879 O O . GLU A 1 241 ? -7.930 7.865 12.567 1.00 81.88 241 GLU A O 1
ATOM 1884 N N . ILE A 1 242 ? -7.624 7.776 14.798 1.00 85.56 242 ILE A N 1
ATOM 1885 C CA . ILE A 1 242 ? -8.599 6.714 15.049 1.00 85.56 242 ILE A CA 1
ATOM 1886 C C . ILE A 1 242 ? -9.613 7.218 16.061 1.00 85.56 242 ILE A C 1
ATOM 1888 O O . ILE A 1 242 ? -9.284 7.489 17.214 1.00 85.56 242 ILE A O 1
ATOM 1892 N N . ASN A 1 243 ? -10.859 7.295 15.621 1.00 88.19 243 ASN A N 1
ATOM 1893 C CA . ASN A 1 243 ? -12.001 7.677 16.424 1.00 88.19 243 ASN A CA 1
ATOM 1894 C C . ASN A 1 243 ? -12.749 6.426 16.859 1.00 88.19 243 ASN A C 1
ATOM 1896 O O . ASN A 1 243 ? -13.382 5.760 16.045 1.00 88.19 243 ASN A O 1
ATOM 1900 N N . VAL A 1 244 ? -12.699 6.101 18.149 1.00 90.31 244 VAL A N 1
ATOM 1901 C CA . VAL A 1 244 ? -13.437 4.959 18.698 1.00 90.31 244 VAL A CA 1
ATOM 1902 C C . VAL A 1 244 ? -14.670 5.456 19.442 1.00 90.31 244 VAL A C 1
ATOM 1904 O O . VAL A 1 244 ? -14.562 6.127 20.464 1.00 90.31 244 VAL A O 1
ATOM 1907 N N . LYS A 1 245 ? -15.852 5.131 18.916 1.00 91.12 245 LYS A N 1
ATOM 1908 C CA . LYS A 1 245 ? -17.156 5.503 19.473 1.00 91.12 245 LYS A CA 1
ATOM 1909 C C . LYS A 1 245 ? -17.660 4.390 20.376 1.00 91.12 245 LYS A C 1
ATOM 1911 O O . LYS A 1 245 ? -17.980 3.295 19.897 1.00 91.12 245 LYS A O 1
ATOM 1916 N N . LEU A 1 246 ? -17.748 4.682 21.668 1.00 92.31 246 LEU A N 1
ATOM 1917 C CA . LEU A 1 246 ? -18.360 3.796 22.648 1.00 92.31 246 LEU A CA 1
ATOM 1918 C C . LEU A 1 246 ? -19.890 3.961 22.622 1.00 92.31 246 LEU A C 1
ATOM 1920 O O . LEU A 1 246 ? -20.424 4.918 22.052 1.00 92.31 246 LEU A O 1
ATOM 1924 N N . PRO A 1 247 ? -20.651 3.032 23.224 1.00 92.31 247 PRO A N 1
ATOM 1925 C CA . PRO A 1 247 ? -22.062 3.275 23.477 1.00 92.31 247 PRO A CA 1
ATOM 1926 C C . PRO A 1 247 ? -22.224 4.527 24.346 1.00 92.31 247 PRO A C 1
ATOM 1928 O O . PRO A 1 247 ? -21.592 4.629 25.393 1.00 92.31 247 PRO A O 1
ATOM 1931 N N . LEU A 1 248 ? -23.113 5.445 23.955 1.00 92.06 248 LEU A N 1
ATOM 1932 C CA . LEU A 1 248 ? -23.288 6.741 24.634 1.00 92.06 248 LEU A CA 1
ATOM 1933 C C . LEU A 1 248 ? -23.479 6.610 26.153 1.00 92.06 248 LEU A C 1
ATOM 1935 O O . LEU A 1 248 ? -22.936 7.389 26.920 1.00 92.06 248 LEU A O 1
ATOM 1939 N N . TRP A 1 249 ? -24.210 5.591 26.610 1.00 92.25 249 TRP A N 1
ATOM 1940 C CA . TRP A 1 249 ? -24.429 5.370 28.041 1.00 92.25 249 TRP A CA 1
ATOM 1941 C C . TRP A 1 249 ? -23.150 4.990 28.806 1.00 92.25 249 TRP A C 1
ATOM 1943 O O . TRP A 1 249 ? -23.072 5.264 29.997 1.00 92.25 249 TRP A O 1
ATOM 1953 N N . VAL A 1 250 ? -22.158 4.378 28.145 1.00 91.88 250 VAL A N 1
ATOM 1954 C CA . VAL A 1 250 ? -20.827 4.109 28.717 1.00 91.88 250 VAL A CA 1
ATOM 1955 C C . VAL A 1 250 ? -20.034 5.411 28.824 1.00 91.88 250 VAL A C 1
ATOM 1957 O O . VAL A 1 250 ? -19.346 5.626 29.819 1.00 91.88 250 VAL A O 1
ATOM 1960 N N . GLU A 1 251 ? -20.152 6.297 27.830 1.00 88.81 251 GLU A N 1
ATOM 1961 C CA . GLU A 1 251 ? -19.482 7.608 27.818 1.00 88.81 251 GLU A CA 1
ATOM 1962 C C . GLU A 1 251 ? -19.995 8.549 28.920 1.00 88.81 251 GLU A C 1
ATOM 1964 O O . GLU A 1 251 ? -19.244 9.404 29.392 1.00 88.81 251 GLU A O 1
ATOM 1969 N N . GLU A 1 252 ? -21.238 8.361 29.370 1.00 91.12 252 GLU A N 1
ATOM 1970 C CA . GLU A 1 252 ? -21.834 9.089 30.500 1.00 91.12 252 GLU A CA 1
ATOM 1971 C C . GLU A 1 252 ? -21.396 8.551 31.877 1.00 91.12 252 GLU A C 1
ATOM 1973 O O . GLU A 1 252 ? -21.618 9.208 32.897 1.00 91.12 252 GLU A O 1
ATOM 1978 N N . LEU A 1 253 ? -20.764 7.371 31.946 1.00 90.81 253 LEU A N 1
ATOM 1979 C CA . LEU A 1 253 ? -20.229 6.848 33.207 1.00 90.81 253 LEU A CA 1
ATOM 1980 C C . LEU A 1 253 ? -19.043 7.690 33.674 1.00 90.81 253 LEU A C 1
ATOM 1982 O O . LEU A 1 253 ? -18.259 8.190 32.867 1.00 90.81 253 LEU A O 1
ATOM 1986 N N . GLU A 1 254 ? -18.850 7.799 34.989 1.00 89.44 254 GLU A N 1
ATOM 1987 C CA . GLU A 1 254 ? -17.644 8.425 35.532 1.00 89.44 254 GLU A CA 1
ATOM 1988 C C . GLU A 1 254 ? -16.387 7.716 35.007 1.00 89.44 254 GLU A C 1
ATOM 1990 O O . GLU A 1 254 ? -16.359 6.493 34.881 1.00 89.44 254 GLU A O 1
ATOM 1995 N N . SER A 1 255 ? -15.313 8.463 34.747 1.00 85.94 255 SER A N 1
ATOM 1996 C CA . SER A 1 255 ? -14.058 7.902 34.218 1.00 85.94 255 SER A CA 1
ATOM 1997 C C . SER A 1 255 ? -13.447 6.817 35.115 1.00 85.94 255 SER A C 1
ATOM 1999 O O . SER A 1 255 ? -12.721 5.955 34.639 1.00 85.94 255 SER A O 1
ATOM 2001 N N . ALA A 1 256 ? -13.740 6.845 36.419 1.00 89.38 256 ALA A N 1
ATOM 2002 C CA . ALA A 1 256 ? -13.294 5.836 37.379 1.00 89.38 256 ALA A CA 1
ATOM 2003 C C . ALA A 1 256 ? -14.190 4.582 37.423 1.00 89.38 256 ALA A C 1
ATOM 2005 O O . ALA A 1 256 ? -13.871 3.630 38.137 1.00 89.38 256 ALA A O 1
ATOM 2006 N N . HIS A 1 257 ? -15.318 4.571 36.706 1.00 93.81 257 HIS A N 1
ATOM 2007 C CA . HIS A 1 257 ? -16.201 3.414 36.644 1.00 93.81 257 HIS A CA 1
ATOM 2008 C C . HIS A 1 257 ? -15.483 2.246 35.962 1.00 93.81 257 HIS A C 1
ATOM 2010 O O . HIS A 1 257 ? -14.909 2.410 34.885 1.00 93.81 257 HIS A O 1
ATOM 2016 N N . TRP A 1 258 ? -15.557 1.055 36.564 1.00 93.56 258 TRP A N 1
ATOM 2017 C CA . TRP A 1 258 ? -14.797 -0.125 36.138 1.00 93.56 258 TRP A CA 1
ATOM 2018 C C . TRP A 1 258 ? -14.979 -0.440 34.646 1.00 93.56 258 TRP A C 1
ATOM 2020 O O . TRP A 1 258 ? -13.993 -0.624 33.946 1.00 93.56 258 TRP A O 1
ATOM 2030 N N . LEU A 1 259 ? -16.222 -0.411 34.148 1.00 92.94 259 LEU A N 1
ATOM 2031 C CA . LEU A 1 259 ? -16.527 -0.721 32.746 1.00 92.94 259 LEU A CA 1
ATOM 2032 C C . LEU A 1 259 ? -15.916 0.293 31.773 1.00 92.94 259 LEU A C 1
ATOM 2034 O O . LEU A 1 259 ? -15.357 -0.087 30.750 1.00 92.94 259 LEU A O 1
ATOM 2038 N N . ARG A 1 260 ? -16.029 1.588 32.087 1.00 93.12 260 ARG A N 1
ATOM 2039 C CA . ARG A 1 260 ? -15.493 2.650 31.236 1.00 93.12 260 ARG A CA 1
ATOM 2040 C C . ARG A 1 260 ? -13.968 2.597 31.219 1.00 93.12 260 ARG A C 1
ATOM 2042 O O . ARG A 1 260 ? -13.381 2.618 30.146 1.00 93.12 260 ARG A O 1
ATOM 2049 N N . SER A 1 261 ? -13.353 2.471 32.394 1.00 92.81 261 SER A N 1
ATOM 2050 C CA . SER A 1 261 ? -11.899 2.381 32.528 1.00 92.81 261 SER A CA 1
ATOM 2051 C C . SER A 1 261 ? -11.322 1.166 31.797 1.00 92.81 261 SER A C 1
ATOM 2053 O O . SER A 1 261 ? -10.259 1.283 31.197 1.00 92.81 261 SER A O 1
ATOM 2055 N N . ASP A 1 262 ? -11.996 0.015 31.850 1.00 93.50 262 ASP A N 1
ATOM 2056 C CA . ASP A 1 262 ? -11.556 -1.213 31.182 1.00 93.50 262 ASP A CA 1
ATOM 2057 C C . ASP A 1 262 ? -11.622 -1.082 29.651 1.00 93.50 262 ASP A C 1
ATOM 2059 O O . ASP A 1 262 ? -10.631 -1.315 28.958 1.00 93.50 262 ASP A O 1
ATOM 2063 N N . LEU A 1 263 ? -12.751 -0.593 29.123 1.00 92.44 263 LEU A N 1
ATOM 2064 C CA . LEU A 1 263 ? -12.916 -0.363 27.687 1.00 92.44 263 LEU A CA 1
ATOM 2065 C C . LEU A 1 263 ? -11.938 0.695 27.156 1.00 92.44 263 LEU A C 1
ATOM 2067 O O . LEU A 1 263 ? -11.308 0.479 26.122 1.00 92.44 263 LEU A O 1
ATOM 2071 N N . GLU A 1 264 ? -11.769 1.819 27.862 1.00 91.81 264 GLU A N 1
ATOM 2072 C CA . GLU A 1 264 ? -10.796 2.855 27.488 1.00 91.81 264 GLU A CA 1
ATOM 2073 C C . GLU A 1 264 ? -9.360 2.310 27.507 1.00 91.81 264 GLU A C 1
ATOM 2075 O O . GLU A 1 264 ? -8.563 2.654 26.631 1.00 91.81 264 GLU A O 1
ATOM 2080 N N . GLN A 1 265 ? -9.014 1.437 28.458 1.00 91.81 265 GLN A N 1
ATOM 2081 C CA . GLN A 1 265 ? -7.698 0.803 28.494 1.00 91.81 265 GLN A CA 1
ATOM 2082 C C . GLN A 1 265 ? -7.475 -0.098 27.272 1.00 91.81 265 GLN A C 1
ATOM 2084 O O . GLN A 1 265 ? -6.476 0.076 26.572 1.00 91.81 265 GLN A O 1
ATOM 2089 N N . VAL A 1 266 ? -8.408 -1.011 26.980 1.00 91.31 266 VAL A N 1
ATOM 2090 C CA . VAL A 1 266 ? -8.295 -1.915 25.823 1.00 91.31 266 VAL A CA 1
ATOM 2091 C C . VAL A 1 266 ? -8.203 -1.134 24.515 1.00 91.31 266 VAL A C 1
ATOM 2093 O O . VAL A 1 266 ? -7.365 -1.448 23.669 1.00 91.31 266 VAL A O 1
ATOM 2096 N N . ILE A 1 267 ? -9.011 -0.083 24.362 1.00 91.06 267 ILE A N 1
ATOM 2097 C CA . ILE A 1 267 ? -8.983 0.779 23.177 1.00 91.06 267 ILE A CA 1
ATOM 2098 C C . ILE A 1 267 ? -7.620 1.463 23.032 1.00 91.06 267 ILE A C 1
ATOM 2100 O O . ILE A 1 267 ? -7.017 1.389 21.962 1.00 91.06 267 ILE A O 1
ATOM 2104 N N . ASN A 1 268 ? -7.100 2.081 24.096 1.00 89.56 268 ASN A N 1
ATOM 2105 C CA . ASN A 1 268 ? -5.795 2.747 24.053 1.00 89.56 268 ASN A CA 1
ATOM 2106 C C . ASN A 1 268 ? -4.669 1.768 23.686 1.00 89.56 268 ASN A C 1
ATOM 2108 O O . ASN A 1 268 ? -3.812 2.075 22.852 1.00 89.56 268 ASN A O 1
ATOM 2112 N N . GLU A 1 269 ? -4.687 0.564 24.259 1.00 89.06 269 GLU A N 1
ATOM 2113 C CA . GLU A 1 269 ? -3.715 -0.485 23.944 1.00 89.06 269 GLU A CA 1
ATOM 2114 C C . GLU A 1 269 ? -3.840 -1.006 22.506 1.00 89.06 269 GLU A C 1
ATOM 2116 O O . GLU A 1 269 ? -2.846 -1.460 21.935 1.00 89.06 269 GLU A O 1
ATOM 2121 N N . ALA A 1 270 ? -5.039 -0.998 21.921 1.00 86.81 270 ALA A N 1
ATOM 2122 C CA . ALA A 1 270 ? -5.280 -1.464 20.558 1.00 86.81 270 ALA A CA 1
ATOM 2123 C C . ALA A 1 270 ? -4.953 -0.405 19.493 1.00 86.81 270 ALA A C 1
ATOM 2125 O O . ALA A 1 270 ? -4.509 -0.755 18.402 1.00 86.81 270 ALA A O 1
ATOM 2126 N N . VAL A 1 271 ? -5.129 0.880 19.810 1.00 86.44 271 VAL A N 1
ATOM 2127 C CA . VAL A 1 271 ? -4.825 2.003 18.906 1.00 86.44 271 VAL A CA 1
ATOM 2128 C C . VAL A 1 271 ? -3.322 2.289 18.831 1.00 86.44 271 VAL A C 1
ATOM 2130 O O . VAL A 1 271 ? -2.826 2.686 17.783 1.00 86.44 271 VAL A O 1
ATOM 2133 N N . THR A 1 272 ? -2.567 2.041 19.909 1.00 83.38 272 THR A N 1
ATOM 2134 C CA . THR A 1 272 ? -1.119 2.346 19.970 1.00 83.38 272 THR A CA 1
ATOM 2135 C C . THR A 1 272 ? -0.286 1.593 18.919 1.00 83.38 272 THR A C 1
ATOM 2137 O O . THR A 1 272 ? 0.804 2.037 18.565 1.00 83.38 272 THR A O 1
ATOM 2140 N N . SER A 1 273 ? -0.770 0.456 18.417 1.00 77.94 273 SER A N 1
ATOM 2141 C CA . SER A 1 273 ? -0.074 -0.368 17.420 1.00 77.94 273 SER A CA 1
ATOM 2142 C C . SER A 1 273 ? -0.407 -0.031 15.963 1.00 77.94 273 SER A C 1
ATOM 2144 O O . SER A 1 273 ? 0.136 -0.680 15.075 1.00 77.94 273 SER A O 1
ATOM 2146 N N . VAL A 1 274 ? -1.282 0.944 15.700 1.00 83.38 274 VAL A N 1
ATOM 2147 C CA . VAL A 1 274 ? -1.769 1.233 14.343 1.00 83.38 274 VAL A CA 1
ATOM 2148 C C . VAL A 1 274 ? -0.890 2.258 13.646 1.00 83.38 274 VAL A C 1
ATOM 2150 O O . VAL A 1 274 ? -0.736 3.379 14.128 1.00 83.38 274 VAL A O 1
ATOM 2153 N N . ASN A 1 275 ? -0.372 1.892 12.476 1.00 81.50 275 ASN A N 1
ATOM 2154 C CA . ASN A 1 275 ? 0.347 2.805 11.589 1.00 81.50 275 ASN A CA 1
ATOM 2155 C C . ASN A 1 275 ? -0.330 2.917 10.218 1.00 81.50 275 ASN A C 1
ATOM 2157 O O . ASN A 1 275 ? -0.317 3.990 9.612 1.00 81.50 275 ASN A O 1
ATOM 2161 N N . ARG A 1 276 ? -0.911 1.821 9.718 1.00 84.12 276 ARG A N 1
ATOM 2162 C CA . ARG A 1 276 ? -1.505 1.710 8.377 1.00 84.12 276 ARG A CA 1
ATOM 2163 C C . ARG A 1 276 ? -2.906 1.119 8.457 1.00 84.12 276 ARG A C 1
ATOM 2165 O O . ARG A 1 276 ? -3.310 0.582 9.486 1.00 84.12 276 ARG A O 1
ATOM 2172 N N . LEU A 1 277 ? -3.661 1.199 7.365 1.00 77.19 277 LEU A N 1
ATOM 2173 C CA . LEU A 1 277 ? -5.054 0.729 7.364 1.00 77.19 277 LEU A CA 1
ATOM 2174 C C . LEU A 1 277 ? -5.156 -0.764 7.605 1.00 77.19 277 LEU A C 1
ATOM 2176 O O . LEU A 1 277 ? -6.091 -1.223 8.249 1.00 77.19 277 LEU A O 1
ATOM 2180 N N . ARG A 1 278 ? -4.180 -1.508 7.088 1.00 81.31 278 ARG A N 1
ATOM 2181 C CA . ARG A 1 278 ? -4.047 -2.944 7.312 1.00 81.31 278 ARG A CA 1
ATOM 2182 C C . ARG A 1 278 ? -4.048 -3.304 8.803 1.00 81.31 278 ARG A C 1
ATOM 2184 O O . ARG A 1 278 ? -4.557 -4.357 9.171 1.00 81.31 278 ARG A O 1
ATOM 2191 N N . ASP A 1 279 ? -3.545 -2.417 9.662 1.00 84.19 279 ASP A N 1
ATOM 2192 C CA . ASP A 1 279 ? -3.494 -2.642 11.109 1.00 84.19 279 ASP A CA 1
ATOM 2193 C C . ASP A 1 279 ? -4.867 -2.445 11.783 1.00 84.19 279 ASP A C 1
ATOM 2195 O O . ASP A 1 279 ? -5.082 -2.940 12.890 1.00 84.19 279 ASP A O 1
ATOM 2199 N N . ILE A 1 280 ? -5.815 -1.753 11.129 1.00 82.31 280 ILE A N 1
ATOM 2200 C CA . ILE A 1 280 ? -7.155 -1.483 11.681 1.00 82.31 280 ILE A CA 1
ATOM 2201 C C . ILE A 1 280 ? -7.913 -2.788 11.930 1.00 82.31 280 ILE A C 1
ATOM 2203 O O . ILE A 1 280 ? -8.564 -2.917 12.968 1.00 82.31 280 ILE A O 1
ATOM 2207 N N . ASP A 1 281 ? -7.807 -3.762 11.023 1.00 79.69 281 ASP A N 1
ATOM 2208 C CA . ASP A 1 281 ? -8.462 -5.065 11.180 1.00 79.69 281 ASP A CA 1
ATOM 2209 C C . ASP A 1 281 ? -7.977 -5.757 12.466 1.00 79.69 281 ASP A C 1
ATOM 2211 O O . ASP A 1 281 ? -8.787 -6.217 13.275 1.00 79.69 281 ASP A O 1
ATOM 2215 N N . HIS A 1 282 ? -6.667 -5.722 12.728 1.00 83.62 282 HIS A N 1
ATOM 2216 C CA . HIS A 1 282 ? -6.092 -6.280 13.951 1.00 83.62 282 HIS A CA 1
ATOM 2217 C C . HIS A 1 282 ? -6.538 -5.519 15.212 1.00 83.62 282 HIS A C 1
ATOM 2219 O O . HIS A 1 282 ? -6.846 -6.127 16.240 1.00 83.62 282 HIS A O 1
ATOM 2225 N N . THR A 1 283 ? -6.635 -4.189 15.144 1.00 85.50 283 THR A N 1
ATOM 2226 C CA . THR A 1 283 ? -7.169 -3.365 16.241 1.00 85.50 283 THR A CA 1
ATOM 2227 C C . THR A 1 283 ? -8.623 -3.703 16.552 1.00 85.50 283 THR A C 1
ATOM 2229 O O . THR A 1 283 ? -8.986 -3.812 17.724 1.00 85.50 283 THR A O 1
ATOM 2232 N N . ILE A 1 284 ? -9.453 -3.908 15.528 1.00 86.69 284 ILE A N 1
ATOM 2233 C CA . ILE A 1 284 ? -10.851 -4.318 15.695 1.00 86.69 284 ILE A CA 1
ATOM 2234 C C . ILE A 1 284 ? -10.928 -5.688 16.370 1.00 86.69 284 ILE A C 1
ATOM 2236 O O . ILE A 1 284 ? -11.707 -5.853 17.310 1.00 86.69 284 ILE A O 1
ATOM 2240 N N . GLU A 1 285 ? -10.116 -6.653 15.936 1.00 87.12 285 GLU A N 1
ATOM 2241 C CA . GLU A 1 285 ? -10.046 -7.978 16.561 1.00 87.12 285 GLU A CA 1
ATOM 2242 C C . GLU A 1 285 ? -9.645 -7.889 18.035 1.00 87.12 285 GLU A C 1
ATOM 2244 O O . GLU A 1 285 ? -10.359 -8.413 18.890 1.00 87.12 285 GLU A O 1
ATOM 2249 N N . LYS A 1 286 ? -8.591 -7.135 18.358 1.00 89.00 286 LYS A N 1
ATOM 2250 C CA . LYS A 1 286 ? -8.134 -6.939 19.740 1.00 89.00 286 LYS A CA 1
ATOM 2251 C C . LYS A 1 286 ? -9.199 -6.291 20.633 1.00 89.00 286 LYS A C 1
ATOM 2253 O O . LYS A 1 286 ? -9.347 -6.673 21.790 1.00 89.00 286 LYS A O 1
ATOM 2258 N N . ILE A 1 287 ? -9.979 -5.339 20.110 1.00 90.00 287 ILE A N 1
ATOM 2259 C CA . ILE A 1 287 ? -11.110 -4.749 20.851 1.00 90.00 287 ILE A CA 1
ATOM 2260 C C . ILE A 1 287 ? -12.221 -5.791 21.070 1.00 90.00 287 ILE A C 1
ATOM 2262 O O . ILE A 1 287 ? -12.819 -5.827 22.146 1.00 90.00 287 ILE A O 1
ATOM 2266 N N . ARG A 1 288 ? -12.494 -6.655 20.082 1.00 89.75 288 ARG A N 1
ATOM 2267 C CA . ARG A 1 288 ? -13.512 -7.722 20.181 1.00 89.75 288 ARG A CA 1
ATOM 2268 C C . ARG A 1 288 ? -13.157 -8.819 21.184 1.00 89.75 288 ARG A C 1
ATOM 2270 O O . ARG A 1 288 ? -14.066 -9.508 21.635 1.00 89.75 288 ARG A O 1
ATOM 2277 N N . GLU A 1 289 ? -11.884 -9.000 21.526 1.00 91.62 289 GLU A N 1
ATOM 2278 C CA . GLU A 1 289 ? -11.455 -9.982 22.534 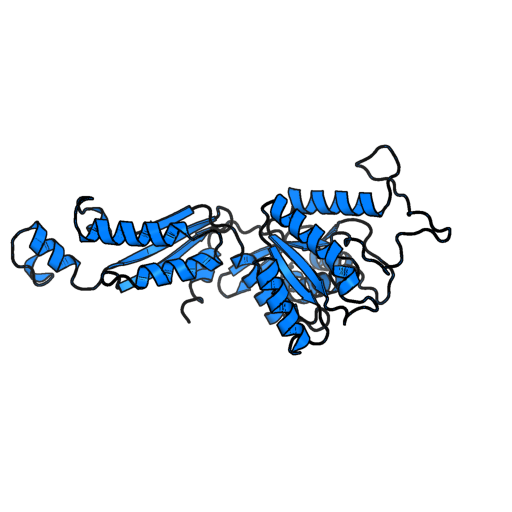1.00 91.62 289 GLU A CA 1
ATOM 2279 C C . GLU A 1 289 ? -11.888 -9.613 23.964 1.00 91.62 289 GLU A C 1
ATOM 2281 O O . GLU A 1 289 ? -11.920 -10.481 24.839 1.00 91.62 289 GLU A O 1
ATOM 2286 N N . ASN A 1 290 ? -12.242 -8.348 24.217 1.00 92.75 290 ASN A N 1
ATOM 2287 C CA . ASN A 1 290 ? -12.726 -7.915 25.523 1.00 92.75 290 ASN A CA 1
ATOM 2288 C C . ASN A 1 290 ? -14.102 -8.527 25.842 1.00 92.75 290 ASN A C 1
ATOM 2290 O O . ASN A 1 290 ? -15.037 -8.454 25.045 1.00 92.75 290 ASN A O 1
ATOM 2294 N N . GLU A 1 291 ? -14.251 -9.079 27.049 1.00 90.94 291 GLU A N 1
ATOM 2295 C CA . GLU A 1 291 ? -15.467 -9.792 27.458 1.00 90.94 291 GLU A CA 1
ATOM 2296 C C . GLU A 1 291 ? -16.723 -8.910 27.513 1.00 90.94 291 GLU A C 1
ATOM 2298 O O . GLU A 1 291 ? -17.833 -9.434 27.459 1.00 90.94 291 GLU A O 1
ATOM 2303 N N . PHE A 1 292 ? -16.570 -7.586 27.597 1.00 92.50 292 PHE A N 1
ATOM 2304 C CA . PHE A 1 292 ? -17.664 -6.617 27.639 1.00 92.50 292 PHE A CA 1
ATOM 2305 C C . PHE A 1 292 ? -18.051 -6.077 26.258 1.00 92.50 292 PHE A C 1
ATOM 2307 O O . PHE A 1 292 ? -19.020 -5.320 26.152 1.00 92.50 292 PHE A O 1
ATOM 2314 N N . VAL A 1 293 ? -17.348 -6.480 25.198 1.00 93.00 293 VAL A N 1
ATOM 2315 C CA . VAL A 1 293 ? -17.624 -6.081 23.815 1.00 93.00 293 VAL A CA 1
ATOM 2316 C C . VAL A 1 293 ? -18.422 -7.181 23.108 1.00 93.00 293 VAL A C 1
ATOM 2318 O O . VAL A 1 293 ? -18.057 -8.353 23.114 1.00 93.00 293 VAL A O 1
ATOM 2321 N N . ALA A 1 294 ? -19.548 -6.810 22.499 1.00 92.12 294 ALA A N 1
ATOM 2322 C CA . ALA A 1 294 ? -20.323 -7.681 21.612 1.00 92.12 294 ALA A CA 1
ATOM 2323 C C . ALA A 1 294 ? -19.805 -7.620 20.170 1.00 92.12 294 ALA A C 1
ATOM 2325 O O . ALA A 1 294 ? -19.712 -8.639 19.487 1.00 92.12 294 ALA A O 1
ATOM 2326 N N . ALA A 1 295 ? -19.483 -6.414 19.700 1.00 89.56 295 ALA A N 1
ATOM 2327 C CA . ALA A 1 295 ? -18.969 -6.178 18.359 1.00 89.56 295 ALA A CA 1
ATOM 2328 C C . ALA A 1 295 ? -18.138 -4.892 18.313 1.00 89.56 295 ALA A C 1
ATOM 2330 O O . ALA A 1 295 ? -18.448 -3.918 18.996 1.00 89.56 295 ALA A O 1
ATOM 2331 N N . ALA A 1 296 ? -17.126 -4.870 17.451 1.00 88.31 296 ALA A N 1
ATOM 2332 C CA . ALA A 1 296 ? -16.445 -3.655 17.026 1.00 88.31 296 ALA A CA 1
ATOM 2333 C C . ALA A 1 296 ? -16.458 -3.617 15.496 1.00 88.31 296 ALA A C 1
ATOM 2335 O O . ALA A 1 296 ? -16.220 -4.640 14.854 1.00 88.31 296 ALA A O 1
ATOM 2336 N N . LEU A 1 297 ? -16.815 -2.470 14.922 1.00 82.50 297 LEU A N 1
ATOM 2337 C CA . LEU A 1 297 ? -17.055 -2.311 13.488 1.00 82.50 297 LEU A CA 1
ATOM 2338 C C . LEU A 1 297 ? -16.456 -0.992 13.009 1.00 82.50 297 LEU A C 1
ATOM 2340 O O . LEU A 1 297 ? -16.765 0.054 13.577 1.00 82.50 297 LEU A O 1
ATOM 2344 N N . LEU A 1 298 ? -15.669 -1.015 11.938 1.00 79.44 298 LEU A N 1
ATOM 2345 C CA . LEU A 1 298 ? -15.302 0.206 11.222 1.00 79.44 298 LEU A CA 1
ATOM 2346 C C . LEU A 1 298 ? -16.565 0.789 10.559 1.00 79.44 298 LEU A C 1
ATOM 2348 O O . LEU A 1 298 ? -17.272 0.085 9.844 1.00 79.44 298 LEU A O 1
ATOM 2352 N N . GLN A 1 299 ? -16.893 2.040 10.870 1.00 75.12 299 GLN A N 1
ATOM 2353 C CA . GLN A 1 299 ? -18.058 2.775 10.361 1.00 75.12 299 GLN A CA 1
ATOM 2354 C C . GLN A 1 299 ? -17.716 3.642 9.157 1.00 75.12 299 GLN A C 1
ATOM 2356 O O . GLN A 1 299 ? -18.515 3.776 8.242 1.00 75.12 299 GLN A O 1
ATOM 2361 N N . GLU A 1 300 ? -16.582 4.327 9.224 1.00 68.06 300 GLU A N 1
ATOM 2362 C CA . GLU A 1 300 ? -16.171 5.293 8.219 1.00 68.06 300 GLU A CA 1
ATOM 2363 C C . GLU A 1 300 ? -14.658 5.323 8.193 1.00 68.06 300 GLU A C 1
ATOM 2365 O O . GLU A 1 300 ? -13.993 5.102 9.208 1.00 68.06 300 GLU A O 1
ATOM 2370 N N . MET A 1 301 ? -14.108 5.599 7.021 1.00 70.00 301 MET A N 1
ATOM 2371 C CA . MET A 1 301 ? -12.712 5.938 6.946 1.00 70.00 301 MET A CA 1
ATOM 2372 C C . MET A 1 301 ? -12.448 6.901 5.784 1.00 70.00 301 MET A C 1
ATOM 2374 O O . MET A 1 301 ? -12.942 6.732 4.670 1.00 70.00 301 MET A O 1
ATOM 2378 N N . ASN A 1 302 ? -11.608 7.896 6.055 1.00 66.88 302 ASN A N 1
ATOM 2379 C CA . ASN A 1 302 ? -11.174 8.891 5.103 1.00 66.88 302 ASN A CA 1
ATOM 2380 C C . ASN A 1 302 ? -9.701 8.687 4.707 1.00 66.88 302 ASN A C 1
ATOM 2382 O O . ASN A 1 302 ? -8.803 9.064 5.449 1.00 66.88 302 ASN A O 1
ATOM 2386 N N . LEU A 1 303 ? -9.450 8.137 3.514 1.00 66.56 303 LEU A N 1
ATOM 2387 C CA . LEU A 1 303 ? -8.120 7.958 2.908 1.00 66.56 303 LEU A CA 1
ATOM 2388 C C . LEU A 1 303 ? -7.355 9.271 2.679 1.00 66.56 303 LEU A C 1
ATOM 2390 O O . LEU A 1 303 ? -6.129 9.281 2.738 1.00 66.56 303 LEU A O 1
ATOM 2394 N N . GLY A 1 304 ? -8.059 10.376 2.416 1.00 58.72 304 GLY A N 1
ATOM 2395 C CA . GLY A 1 304 ? -7.440 11.680 2.175 1.00 58.72 304 GLY A CA 1
ATOM 2396 C C . GLY A 1 304 ? -6.914 12.342 3.450 1.00 58.72 304 GLY A C 1
ATOM 2397 O O . GLY A 1 304 ? -5.912 13.051 3.400 1.00 58.72 304 GLY A O 1
ATOM 2398 N N . THR A 1 305 ? -7.570 12.106 4.591 1.00 65.25 305 THR A N 1
ATOM 2399 C CA . THR A 1 305 ? -7.147 12.627 5.905 1.00 65.25 305 THR A CA 1
ATOM 2400 C C . THR A 1 305 ? -6.508 11.569 6.806 1.00 65.25 305 THR A C 1
ATOM 2402 O O . THR A 1 305 ? -5.982 11.916 7.855 1.00 65.25 305 THR A O 1
ATOM 2405 N N . GLY A 1 306 ? -6.558 10.288 6.434 1.00 69.25 306 GLY A N 1
ATOM 2406 C CA . GLY A 1 306 ? -6.107 9.170 7.266 1.00 69.25 306 GLY A CA 1
ATOM 2407 C C . GLY A 1 306 ? -6.942 8.969 8.537 1.00 69.25 306 GLY A C 1
ATOM 2408 O O . GLY A 1 306 ? -6.407 8.497 9.534 1.00 69.25 306 GLY A O 1
ATOM 2409 N N . VAL A 1 307 ? -8.219 9.365 8.544 1.00 77.44 307 VAL A N 1
ATOM 2410 C CA . VAL A 1 307 ? -9.097 9.255 9.727 1.00 77.44 307 VAL A CA 1
ATOM 2411 C C . VAL A 1 307 ? -9.926 7.976 9.631 1.00 77.44 307 VAL A C 1
ATOM 2413 O O . VAL A 1 307 ? -10.544 7.748 8.594 1.00 77.44 307 VAL A O 1
ATOM 2416 N N . ALA A 1 308 ? -9.981 7.168 10.688 1.00 79.94 308 ALA A N 1
ATOM 2417 C CA . ALA A 1 308 ? -10.802 5.957 10.765 1.00 79.94 308 ALA A CA 1
ATOM 2418 C C . ALA A 1 308 ? -11.757 6.000 11.969 1.00 79.94 308 ALA A C 1
ATOM 2420 O O . ALA A 1 308 ? -11.337 6.289 13.084 1.00 79.94 308 ALA A O 1
ATOM 2421 N N . ASP A 1 309 ? -13.035 5.681 11.765 1.00 84.19 309 ASP A N 1
ATOM 2422 C CA . ASP A 1 309 ? -14.076 5.665 12.796 1.00 84.19 309 ASP A CA 1
ATOM 2423 C C . ASP A 1 309 ? -14.496 4.231 13.132 1.00 84.19 309 ASP A C 1
ATOM 2425 O O . ASP A 1 309 ? -15.168 3.572 12.344 1.00 84.19 309 ASP A O 1
ATOM 2429 N N . ILE A 1 310 ? -14.188 3.756 14.333 1.00 87.44 310 ILE A N 1
ATOM 2430 C CA . ILE A 1 310 ? -14.584 2.439 14.839 1.00 87.44 310 ILE A CA 1
ATOM 2431 C C . ILE A 1 310 ? -15.740 2.613 15.826 1.00 87.44 310 ILE A C 1
ATOM 2433 O O . ILE A 1 310 ? -15.692 3.446 16.724 1.00 87.44 310 ILE A O 1
ATOM 2437 N N . LYS A 1 311 ? -16.790 1.806 15.701 1.00 90.31 311 LYS A N 1
ATOM 2438 C CA . LYS A 1 311 ? -17.916 1.754 16.635 1.00 90.31 311 LYS A CA 1
ATOM 2439 C C . LYS A 1 311 ? -17.872 0.479 17.453 1.00 90.31 311 LYS A C 1
ATOM 2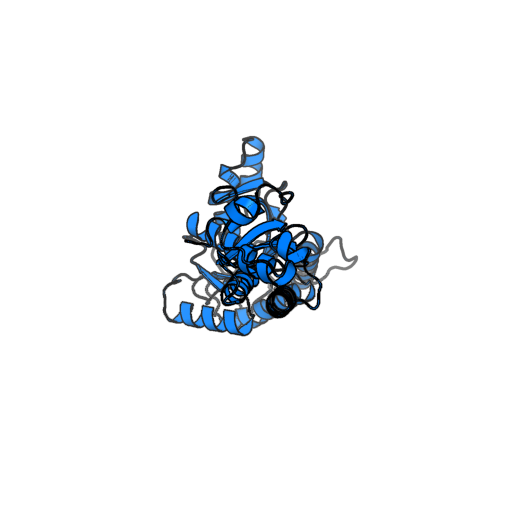441 O O . LYS A 1 311 ? -17.840 -0.615 16.893 1.00 90.31 311 LYS A O 1
ATOM 2446 N N . VAL A 1 312 ? -17.955 0.634 18.769 1.00 92.75 312 VAL A N 1
ATOM 2447 C CA . VAL A 1 312 ? -17.988 -0.465 19.733 1.00 92.75 312 VAL A CA 1
ATOM 2448 C C . VAL A 1 312 ? -19.412 -0.655 20.244 1.00 92.75 312 VAL A C 1
ATOM 2450 O O . VAL A 1 312 ? -20.112 0.297 20.595 1.00 92.75 312 VAL A O 1
ATOM 2453 N N . GLN A 1 313 ? -19.852 -1.905 20.282 1.00 92.75 313 GLN A N 1
ATOM 2454 C CA . GLN A 1 313 ? -21.100 -2.337 20.893 1.00 92.75 313 GLN A CA 1
ATOM 2455 C C . GLN A 1 313 ? -20.770 -3.133 22.151 1.00 92.75 313 GLN A C 1
ATOM 2457 O O . GLN A 1 313 ? -20.003 -4.091 22.094 1.00 92.75 313 GLN A O 1
ATOM 2462 N N . ALA A 1 314 ? -21.348 -2.734 23.282 1.00 91.81 314 ALA A N 1
ATOM 2463 C CA . ALA A 1 314 ? -21.222 -3.471 24.534 1.00 91.81 314 ALA A CA 1
ATOM 2464 C C . ALA A 1 314 ? -22.096 -4.737 24.522 1.00 91.81 314 ALA A C 1
ATOM 2466 O O . ALA A 1 314 ? -23.107 -4.779 23.821 1.00 91.81 314 ALA A O 1
ATOM 2467 N N . GLN A 1 315 ? -21.719 -5.741 25.315 1.00 92.19 315 GLN A N 1
ATOM 2468 C CA . GLN A 1 315 ? -22.509 -6.956 25.540 1.00 92.19 315 GLN A CA 1
ATOM 2469 C C . GLN A 1 315 ? -23.938 -6.658 25.996 1.00 92.19 315 GLN A C 1
ATOM 2471 O O . GLN A 1 315 ? -24.195 -5.753 26.801 1.00 92.19 315 GLN A O 1
ATOM 2476 N N . ASP A 1 316 ? -24.859 -7.495 25.527 1.00 86.06 316 ASP A N 1
ATOM 2477 C CA . ASP A 1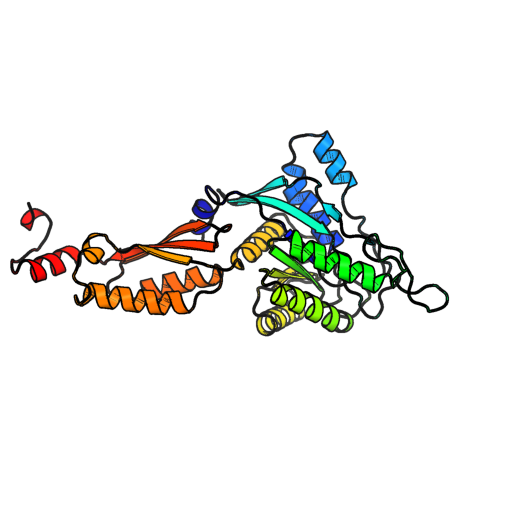 316 ? -26.251 -7.463 25.950 1.00 86.06 316 ASP A CA 1
ATOM 2478 C C . ASP A 1 316 ? -26.352 -7.664 27.470 1.00 86.06 316 ASP A C 1
ATOM 2480 O O . ASP A 1 316 ? -25.661 -8.485 28.073 1.00 86.06 316 ASP A O 1
ATOM 2484 N N . GLY A 1 317 ? -27.221 -6.888 28.117 1.00 85.81 317 GLY A N 1
ATOM 2485 C CA . GLY A 1 317 ? -27.422 -6.945 29.568 1.00 85.81 317 GLY A CA 1
ATOM 2486 C C . GLY A 1 317 ? -26.461 -6.090 30.404 1.00 85.81 317 GLY A C 1
ATOM 2487 O O . GLY A 1 317 ? -26.804 -5.774 31.545 1.00 85.81 317 GLY A O 1
ATOM 2488 N N . LEU A 1 318 ? -25.325 -5.626 29.858 1.00 90.44 318 LEU A N 1
ATOM 2489 C CA . LEU A 1 318 ? -24.412 -4.731 30.593 1.00 90.44 318 LEU A CA 1
ATOM 2490 C C . LEU A 1 318 ? -25.076 -3.413 30.985 1.00 90.44 318 LEU A C 1
ATOM 2492 O O . LEU A 1 318 ? -24.860 -2.933 32.093 1.00 90.44 318 LEU A O 1
ATOM 2496 N N . PHE A 1 319 ? -25.913 -2.856 30.109 1.00 89.81 319 PHE A N 1
ATOM 2497 C CA . PHE A 1 319 ? -26.640 -1.622 30.398 1.00 89.81 319 PHE A CA 1
ATOM 2498 C C . PHE A 1 319 ? -27.508 -1.750 31.659 1.00 89.81 319 PHE A C 1
ATOM 2500 O O . PHE A 1 319 ? -27.423 -0.909 32.550 1.00 89.81 319 PHE A O 1
ATOM 2507 N N . PHE A 1 320 ? -28.296 -2.825 31.772 1.00 89.31 320 PHE A N 1
ATOM 2508 C CA . PHE A 1 320 ? -29.158 -3.055 32.938 1.00 89.31 320 PHE A CA 1
ATOM 2509 C C . PHE A 1 320 ? -28.341 -3.312 34.205 1.00 89.31 320 PHE A C 1
ATOM 2511 O O . PHE A 1 320 ? -28.654 -2.744 35.247 1.00 89.31 320 PHE A O 1
ATOM 2518 N N . LYS A 1 321 ? -27.251 -4.085 34.099 1.00 89.12 321 LYS A N 1
ATOM 2519 C CA . LYS A 1 321 ? -26.328 -4.328 35.215 1.00 89.12 321 LYS A CA 1
ATOM 2520 C C . LYS A 1 321 ? -25.754 -3.018 35.763 1.00 89.12 321 LYS A C 1
ATOM 2522 O O . LYS A 1 321 ? -25.789 -2.787 36.966 1.00 89.12 321 LYS A O 1
ATOM 2527 N N . VAL A 1 322 ? -25.256 -2.150 34.883 1.00 90.88 322 VAL A N 1
ATOM 2528 C CA . VAL A 1 322 ? -24.696 -0.852 35.282 1.00 90.88 322 VAL A CA 1
ATOM 2529 C C . VAL A 1 322 ? -25.785 0.073 35.832 1.00 90.88 322 VAL A C 1
ATOM 2531 O O . VAL A 1 322 ? -25.553 0.782 36.808 1.00 90.88 322 VAL A O 1
ATOM 2534 N N . LEU A 1 323 ? -26.999 0.037 35.274 1.00 88.88 323 LEU A N 1
ATOM 2535 C CA . LEU A 1 323 ? -28.118 0.822 35.793 1.00 88.88 323 LEU A CA 1
ATOM 2536 C C . LEU A 1 323 ? -28.530 0.384 37.209 1.00 88.88 323 LEU A C 1
ATOM 2538 O O . LEU A 1 323 ? -28.798 1.242 38.051 1.00 88.88 323 LEU A O 1
ATOM 2542 N N . GLU A 1 324 ? -28.546 -0.918 37.496 1.00 90.25 324 GLU A N 1
ATOM 2543 C CA . GLU A 1 324 ? -28.762 -1.458 38.846 1.00 90.25 324 GLU A CA 1
ATOM 2544 C C . GLU A 1 324 ? -27.651 -1.019 39.815 1.00 90.25 324 GLU A C 1
ATOM 2546 O O . GLU A 1 324 ? -27.949 -0.550 40.914 1.00 90.25 324 GLU A O 1
ATOM 2551 N N . GLU A 1 325 ? -26.382 -1.075 39.394 1.00 87.75 325 GLU A N 1
ATOM 2552 C CA . GLU A 1 325 ? -25.235 -0.622 40.200 1.00 87.75 325 GLU A CA 1
ATOM 2553 C C . GLU A 1 325 ? -25.318 0.873 40.552 1.00 87.75 325 GLU A C 1
ATOM 2555 O O . GLU A 1 325 ? -25.104 1.252 41.706 1.00 87.75 325 GLU A O 1
ATOM 2560 N N . VAL A 1 326 ? -25.656 1.724 39.579 1.00 86.00 326 VAL A N 1
ATOM 2561 C CA . VAL A 1 326 ? -25.724 3.184 39.762 1.00 86.00 326 VAL A CA 1
ATOM 2562 C C . VAL A 1 326 ? -26.978 3.605 40.533 1.00 86.00 326 VAL A C 1
ATOM 2564 O O . VAL A 1 326 ? -26.918 4.511 41.366 1.00 86.00 326 VAL A O 1
ATOM 2567 N N . SER A 1 327 ? -28.124 2.969 40.274 1.00 86.25 327 SER A N 1
ATOM 2568 C CA . SER A 1 327 ? -29.394 3.315 40.931 1.00 86.25 327 SER A CA 1
ATOM 2569 C C . SER A 1 327 ? -29.554 2.689 42.320 1.00 86.25 327 SER A C 1
ATOM 2571 O O . SER A 1 327 ? -30.316 3.206 43.141 1.00 86.25 327 SER A O 1
ATOM 2573 N N . GLY A 1 328 ? -28.862 1.577 42.590 1.00 85.69 328 GLY A N 1
ATOM 2574 C CA . GLY A 1 328 ? -29.048 0.760 43.788 1.00 85.69 328 GLY A CA 1
ATOM 2575 C C . GLY A 1 328 ? -30.395 0.026 43.838 1.00 85.69 328 GLY A C 1
ATOM 2576 O O . GLY A 1 328 ? -30.777 -0.470 44.902 1.00 85.69 328 GLY A O 1
ATOM 2577 N N . LEU A 1 329 ? -31.133 -0.015 42.726 1.00 87.50 329 LEU A N 1
ATOM 2578 C CA . LEU A 1 329 ? -32.418 -0.697 42.586 1.00 87.50 329 LEU A CA 1
ATOM 2579 C C . LEU A 1 329 ? -32.256 -1.918 41.676 1.00 87.50 329 LEU A C 1
ATOM 2581 O O . LEU A 1 329 ? -31.515 -1.832 40.703 1.00 87.50 329 LEU A O 1
ATOM 2585 N N . PRO A 1 330 ? -32.958 -3.033 41.944 1.00 84.62 330 PRO A N 1
ATOM 2586 C CA . PRO A 1 330 ? -32.916 -4.190 41.057 1.00 84.62 330 PRO A CA 1
ATOM 2587 C C . PRO A 1 330 ? -33.487 -3.819 39.682 1.00 84.62 330 PRO A C 1
ATOM 2589 O O . PRO A 1 330 ? -34.626 -3.354 39.607 1.00 84.62 330 PRO A O 1
ATOM 2592 N N . VAL A 1 331 ? -32.712 -4.033 38.613 1.00 86.31 331 VAL A N 1
ATOM 2593 C CA . VAL A 1 331 ? -33.128 -3.765 37.227 1.00 86.31 331 VAL A CA 1
ATOM 2594 C C . VAL A 1 331 ? -32.858 -5.003 36.378 1.00 86.31 331 VAL A C 1
ATOM 2596 O O . VAL A 1 331 ? -31.718 -5.361 36.102 1.00 86.31 331 VAL A O 1
ATOM 2599 N N . SER A 1 332 ? -33.925 -5.643 35.909 1.00 81.00 332 SER A N 1
ATOM 2600 C CA . SER A 1 332 ? -33.864 -6.865 35.101 1.00 81.00 332 SER A CA 1
ATOM 2601 C C . SER A 1 332 ? -34.173 -6.646 33.616 1.00 81.00 332 SER A C 1
ATOM 2603 O O . SER A 1 332 ? -33.916 -7.529 32.796 1.00 81.00 332 SER A O 1
ATOM 2605 N N . GLY A 1 333 ? -34.705 -5.478 33.246 1.00 84.56 333 GLY A N 1
ATOM 2606 C CA . GLY A 1 333 ? -34.957 -5.116 31.854 1.00 84.56 333 GLY A CA 1
ATOM 2607 C C . GLY A 1 333 ? -35.701 -3.792 31.696 1.00 84.56 333 GLY A C 1
ATOM 2608 O O . GLY A 1 333 ? -35.925 -3.066 32.658 1.00 84.56 333 GLY A O 1
ATOM 2609 N N . GLU A 1 334 ? -36.133 -3.495 30.469 1.00 85.12 334 GLU A N 1
ATOM 2610 C CA . GLU A 1 334 ? -36.778 -2.216 30.116 1.00 85.12 334 GLU A CA 1
ATOM 2611 C C . GLU A 1 334 ? -38.035 -1.907 30.946 1.00 85.12 334 GLU A C 1
ATOM 2613 O O . GLU A 1 334 ? -38.328 -0.749 31.223 1.00 85.12 334 GLU A O 1
ATOM 2618 N N . HIS A 1 335 ? -38.767 -2.940 31.373 1.00 84.81 335 HIS A N 1
ATOM 2619 C CA . HIS A 1 335 ? -39.979 -2.800 32.182 1.00 84.81 335 HIS A CA 1
ATOM 2620 C C . HIS A 1 335 ? -39.726 -2.251 33.592 1.00 84.81 335 HIS A C 1
ATOM 2622 O O . HIS A 1 335 ? -40.644 -1.678 34.166 1.00 84.81 335 HIS A O 1
ATOM 2628 N N . ASP A 1 336 ? -38.512 -2.407 34.129 1.00 81.94 336 ASP A N 1
ATOM 2629 C CA . ASP A 1 336 ? -38.126 -1.846 35.429 1.00 81.94 336 ASP A CA 1
ATOM 2630 C C . ASP A 1 336 ? -37.703 -0.366 35.313 1.00 81.94 336 ASP A C 1
ATOM 2632 O O . ASP A 1 336 ? -37.567 0.322 36.323 1.00 81.94 336 ASP A O 1
ATOM 2636 N N . ILE A 1 337 ? -37.494 0.125 34.084 1.00 82.12 337 ILE A N 1
ATOM 2637 C CA . ILE A 1 337 ? -37.057 1.498 33.780 1.00 82.12 337 ILE A CA 1
ATOM 2638 C C . ILE A 1 337 ? -38.249 2.433 33.497 1.00 82.12 337 ILE A C 1
ATOM 2640 O O . ILE A 1 337 ? -38.150 3.634 33.759 1.00 82.12 337 ILE A O 1
ATOM 2644 N N . LEU A 1 338 ? -39.346 1.906 32.936 1.00 75.31 338 LEU A N 1
ATOM 2645 C CA . LEU A 1 338 ? -40.555 2.654 32.542 1.00 75.31 338 LEU A CA 1
ATOM 2646 C C . LEU A 1 338 ? -41.468 3.014 33.725 1.00 75.31 338 LEU A C 1
ATOM 2648 O O . LEU A 1 338 ? -41.987 4.155 33.724 1.00 75.31 338 LEU A O 1
#

Sequence (338 aa):
MENLNIFQDIAERTGGDIYLGVVGPVRTGKSTFIKRLMELLVLPNIADPNDKERAVDELPQSGAGRMIMTVEPKFIPQDAVEIAIRDGLKMKVRMVDCVGYTVDGALGYEEEEGGPRMVRTPWFDEAIPFQEAAELGTRKVIADHSTLGIVVTTDGSVADIPRDSYSEAEERVIEELKELGKPYIIVLNTLYPDAYESIELVQSLEEKYDVPVLAINCAETTDDDLLNILQEALYEFPVQEINVKLPLWVEELESAHWLRSDLEQVINEAVTSVNRLRDIDHTIEKIRENEFVAAALLQEMNLGTGVADIKVQAQDGLFFKVLEEVSGLPVSGEHDIL

Radius of gyration: 25.23 Å; chains: 1; bounding box: 73×47×72 Å

Foldseek 3Di:
DQVPVQQLQAAQPFPAEAEEEEAAAPPLCSLLLQQCCCVAWFLVQDPDPVLSVQLVVQRDDDDAALEFDDQAKDKRPPFFTWTALDNNHIHGYIYIPARHQYFPPRDDQADPVGHGDWDDDPVDPDTDGSNVVRVVRSLVCCLPPHQFYEYRGECCASHVDHRVRRVVSSVVVLVSCVVSVHFYAYEYAHPCQPDPVNVVVQVVCCVVRVAHYHYDNSNPDHSNNVSVRVVSRLQRQFAPEEAEAEDVVLVPDDCPDPVNVVLVVQLVVLVVPGTTNVSVVVSQVSSCVDPQWPGKGWNYAHSNNNYTYIYTDTDPPVSQVVVCVVVVHRGDDPVVVD

Secondary structure (DSSP, 8-state):
--TTTHHHHHHSSS--EEEEEEE-BTTSSHHHHHHHHIIIIIGGG--SHHHHHHHHHTS-----SSB----S-EEEEEEEEEEEEETTEEEEEEEEEPPPBP-TT-BSSB-TTSSBPEE--TT-SS-EEHHHHHHHHHHHHHHHH-SEEEEEEE-SSSSSS-THHHHHHHHHHHHHHHHTT--EEEEEE-S-TTSHHHHHHHHHHHHHHTS-EEEE-TTT--HHHHHHHHHHHHHTSBP-EEEEE--HHHHTS-TTSHHHHHHHHHHHHHHTT-SBTHHHHHHHHHHHTSTTEEEEEEEEEETTTTEEEEEEEEPTTHHHHHHHHHH-S---SGGGT-